Protein AF-A0A7L3B8L8-F1 (afdb_monomer)

Foldseek 3Di:
DLVVVLLVV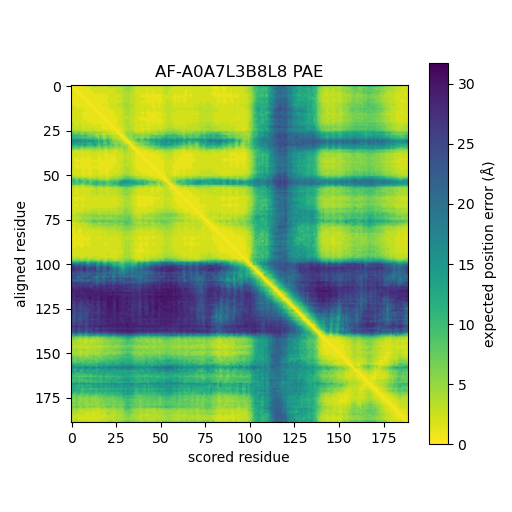QLVVVVNLVCLQVVVLVVLADPDPQDDQQLSVLSSVQSCQVPPPPNPDDDDSPSNLVVLCVLPVVSPDDDDDHSVVSNLSSVLSNCVNSVNPPPPDPRPSVVVPDDDDDDDPDDPDPDPDDPPPPPCPPVDDDDVVNVVCVLQDKDKQDDPRFDQDPPPRDRDIDIDGDDDPDDDPDDDD

pLDDT: mean 81.36, std 20.61, range [32.44, 98.12]

Nearest PDB structures (foldseek):
  5xve-assembly1_A  TM=7.328E-01  e=1.531E-08  Homo sapiens
  6dgf-assembly1_A  TM=7.464E-01  e=2.624E-08  Homo sapiens
  5xu8-assembly1_A  TM=7.333E-01  e=8.586E-08  Homo sapiens
  2ibi-assembly1_A  TM=7.333E-01  e=9.061E-08  Homo sapiens
  3v6e-assembly1_A  TM=7.128E-01  e=1.639E-07  Homo sapiens

Sequence (189 aa):
CFMNAVLQCLSSTKPLRDYCLRRDFQHEQPPGPRAPQELTEAFADVIAALWHPDSSEAVNPGRFKAIFQKYVPSFTGYSQQDAQEFLKFFMDRLHVEINRKGRRTPSILADTRRTPAPEDPETLSPLPDPLPLQKSFAGGKVSLHDCFSLFTKEEELDSENAPVCDKCRQRTRSTKKLTIQRFPRILVL

Organism: NCBI:txid302527

Structure (mmCIF, N/CA/C/O backbone):
data_AF-A0A7L3B8L8-F1
#
_entry.id   AF-A0A7L3B8L8-F1
#
loop_
_atom_site.group_PDB
_atom_site.id
_atom_site.type_symbol
_atom_site.label_atom_id
_atom_site.label_alt_id
_atom_site.label_comp_id
_atom_site.label_asym_id
_atom_site.label_entity_id
_atom_site.label_seq_id
_atom_site.pdbx_PDB_ins_code
_atom_site.Cartn_x
_atom_site.Cartn_y
_atom_site.Cartn_z
_atom_site.occupancy
_atom_site.B_iso_or_equiv
_atom_site.auth_seq_id
_atom_site.auth_comp_id
_atom_site.auth_asym_id
_atom_site.auth_atom_id
_atom_site.pdbx_PDB_model_num
ATOM 1 N N . CYS A 1 1 ? 14.694 -5.853 4.780 1.00 93.44 1 CYS A N 1
ATOM 2 C CA . CYS A 1 1 ? 13.839 -7.044 4.562 1.00 93.44 1 CYS A CA 1
ATOM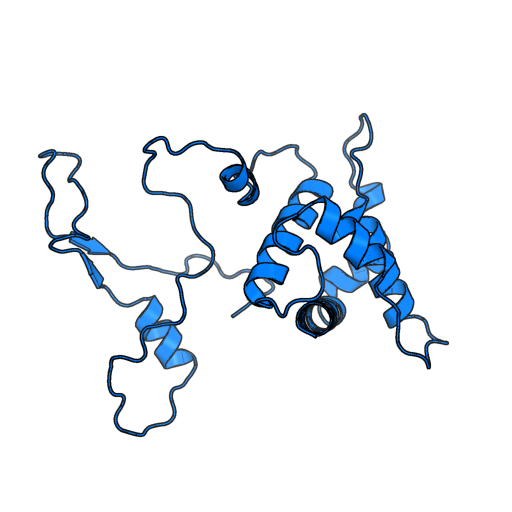 3 C C . CYS A 1 1 ? 12.350 -6.694 4.569 1.00 93.44 1 CYS A C 1
ATOM 5 O O . CYS A 1 1 ? 11.687 -7.106 3.629 1.00 93.44 1 CYS A O 1
ATOM 7 N N . PHE A 1 2 ? 11.848 -5.922 5.546 1.00 95.75 2 PHE A N 1
ATOM 8 C CA . PHE A 1 2 ? 10.432 -5.517 5.655 1.00 95.75 2 PHE A CA 1
ATOM 9 C C . PHE A 1 2 ? 9.811 -5.066 4.316 1.00 95.75 2 PHE A C 1
ATOM 11 O O . PHE A 1 2 ? 8.787 -5.599 3.901 1.00 95.75 2 PHE A O 1
ATOM 18 N N . MET A 1 3 ? 10.496 -4.176 3.584 1.00 96.56 3 MET A N 1
ATOM 19 C CA . MET A 1 3 ? 10.047 -3.666 2.284 1.00 96.56 3 MET A CA 1
ATOM 20 C C . MET A 1 3 ? 9.899 -4.788 1.254 1.00 96.56 3 MET A C 1
ATOM 22 O O . MET A 1 3 ? 8.870 -4.893 0.600 1.00 96.56 3 MET A O 1
ATOM 26 N N . ASN A 1 4 ? 10.902 -5.661 1.141 1.00 96.88 4 ASN A N 1
ATOM 27 C CA . ASN A 1 4 ? 10.883 -6.761 0.178 1.00 96.88 4 ASN A CA 1
ATOM 28 C C . ASN A 1 4 ? 9.745 -7.741 0.484 1.00 96.88 4 ASN A C 1
ATOM 30 O O . ASN A 1 4 ? 9.067 -8.172 -0.440 1.00 96.88 4 ASN A O 1
ATOM 34 N N . ALA A 1 5 ? 9.508 -8.060 1.761 1.00 97.75 5 ALA A N 1
ATOM 35 C CA . ALA A 1 5 ? 8.418 -8.949 2.159 1.00 97.75 5 ALA A CA 1
ATOM 36 C C . ALA A 1 5 ? 7.056 -8.386 1.725 1.00 97.75 5 ALA A C 1
ATOM 38 O O . ALA A 1 5 ? 6.282 -9.078 1.068 1.00 97.75 5 ALA A O 1
ATOM 39 N N . VAL A 1 6 ? 6.802 -7.103 1.997 1.00 97.69 6 VAL A N 1
ATOM 40 C CA . VAL A 1 6 ? 5.554 -6.443 1.590 1.00 97.69 6 VAL A CA 1
ATOM 41 C C . VAL A 1 6 ? 5.430 -6.357 0.069 1.00 97.69 6 VAL A C 1
ATOM 43 O O . VAL A 1 6 ? 4.375 -6.685 -0.470 1.00 97.69 6 VAL A O 1
ATOM 46 N N . LEU A 1 7 ? 6.498 -5.984 -0.644 1.00 97.75 7 LEU A N 1
ATOM 47 C CA . LEU A 1 7 ? 6.493 -5.930 -2.109 1.00 97.75 7 LEU A CA 1
ATOM 48 C C . LEU A 1 7 ? 6.162 -7.293 -2.734 1.00 97.75 7 LEU A C 1
ATOM 50 O O . LEU A 1 7 ? 5.411 -7.339 -3.704 1.00 97.75 7 LEU A O 1
ATOM 54 N N . GLN A 1 8 ? 6.657 -8.397 -2.166 1.00 97.69 8 GLN A N 1
ATOM 55 C CA . GLN A 1 8 ? 6.340 -9.751 -2.637 1.00 97.69 8 GLN A CA 1
ATOM 56 C C . GLN A 1 8 ? 4.890 -10.166 -2.336 1.00 97.69 8 GLN A C 1
ATOM 58 O O . GLN A 1 8 ? 4.223 -10.769 -3.179 1.00 97.69 8 GLN A O 1
ATOM 63 N N . CYS A 1 9 ? 4.350 -9.799 -1.170 1.00 98.06 9 CYS A N 1
ATOM 64 C CA . CYS A 1 9 ? 2.934 -10.025 -0.864 1.00 98.06 9 CYS A CA 1
ATOM 65 C C . CYS A 1 9 ? 2.019 -9.256 -1.834 1.00 98.06 9 CYS A C 1
ATOM 67 O O . CYS A 1 9 ? 1.047 -9.799 -2.368 1.00 98.06 9 CYS A O 1
ATOM 69 N N . LEU A 1 10 ? 2.357 -7.996 -2.120 1.00 97.31 10 LEU A N 1
ATOM 70 C CA . LEU A 1 10 ? 1.608 -7.162 -3.057 1.00 97.31 10 LEU A CA 1
ATOM 71 C C . LEU A 1 10 ? 1.758 -7.642 -4.507 1.00 97.31 10 LEU A C 1
ATOM 73 O O . LEU A 1 10 ? 0.774 -7.641 -5.244 1.00 97.31 10 LEU A O 1
ATOM 77 N N . SER A 1 11 ? 2.939 -8.118 -4.915 1.00 96.88 11 SER A N 1
ATOM 78 C CA . SER A 1 11 ? 3.155 -8.686 -6.254 1.00 96.88 11 SER A CA 1
ATOM 79 C C . SER A 1 11 ? 2.346 -9.967 -6.483 1.00 96.88 11 SER A C 1
ATOM 81 O O . SER A 1 11 ? 1.891 -10.223 -7.599 1.00 96.88 11 SER A O 1
ATOM 83 N N . SER A 1 12 ? 2.102 -10.733 -5.419 1.00 96.81 12 SER A N 1
ATOM 8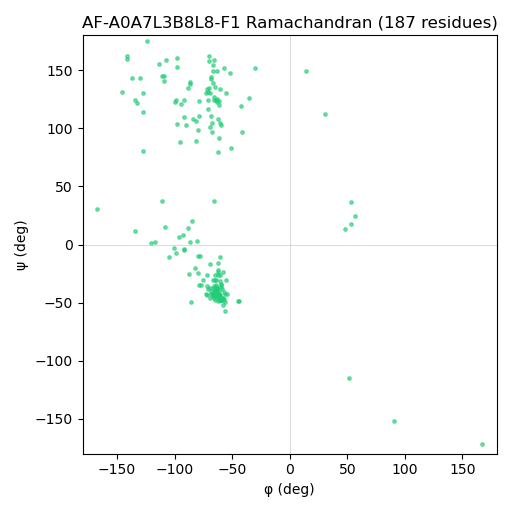4 C CA . SER A 1 12 ? 1.262 -11.937 -5.429 1.00 96.81 12 SER A CA 1
ATOM 85 C C . SER A 1 12 ? -0.240 -11.620 -5.422 1.00 96.81 12 SER A C 1
ATOM 87 O O . SER A 1 12 ? -1.076 -12.494 -5.660 1.00 96.81 12 SER A O 1
ATOM 89 N N . THR A 1 13 ? -0.615 -10.358 -5.210 1.00 96.81 13 THR A N 1
ATOM 90 C CA . THR A 1 13 ? -2.007 -9.905 -5.246 1.00 96.81 13 THR A CA 1
ATOM 91 C C . THR A 1 13 ? -2.448 -9.673 -6.693 1.00 96.81 13 THR A C 1
ATOM 93 O O . THR A 1 13 ? -2.344 -8.566 -7.222 1.00 96.81 13 THR A O 1
ATOM 96 N N . LYS A 1 14 ? -2.970 -10.721 -7.349 1.00 96.25 14 LYS A N 1
ATOM 97 C CA . LYS A 1 14 ? -3.300 -10.733 -8.791 1.00 96.25 14 LYS A CA 1
ATOM 98 C C . LYS A 1 14 ? -4.039 -9.484 -9.312 1.00 96.25 14 LYS A C 1
ATOM 100 O O . LYS A 1 14 ? -3.582 -8.944 -10.315 1.00 96.25 14 LYS A O 1
ATOM 105 N N . PRO A 1 15 ? -5.120 -8.980 -8.679 1.00 95.44 15 PRO A N 1
ATOM 106 C CA . PRO A 1 15 ? -5.801 -7.784 -9.179 1.00 95.44 15 PRO A CA 1
ATOM 107 C C . PRO A 1 15 ? -4.909 -6.536 -9.201 1.00 95.44 15 PRO A C 1
ATOM 109 O O . PRO A 1 15 ? -4.963 -5.772 -10.159 1.00 95.44 15 PRO A O 1
ATOM 112 N N . LEU A 1 16 ? -4.081 -6.346 -8.168 1.00 94.44 16 LEU A N 1
ATOM 113 C CA . LEU A 1 16 ? -3.147 -5.222 -8.080 1.00 94.44 16 LEU A CA 1
ATOM 114 C C . LEU A 1 16 ? -1.987 -5.394 -9.065 1.00 94.44 16 LEU A C 1
ATOM 116 O O . LEU A 1 16 ? -1.636 -4.460 -9.778 1.00 94.44 16 LEU A O 1
ATOM 120 N N . ARG A 1 17 ? -1.431 -6.604 -9.150 1.00 96.69 17 ARG A N 1
ATOM 121 C CA . ARG A 1 17 ? -0.365 -6.940 -10.096 1.00 96.69 17 ARG A CA 1
ATOM 122 C C . ARG A 1 17 ? -0.793 -6.682 -11.538 1.00 96.69 17 ARG A C 1
ATOM 124 O O . ARG A 1 17 ? -0.085 -5.994 -12.263 1.00 96.69 17 ARG A O 1
ATOM 131 N N . ASP A 1 18 ? -1.941 -7.217 -11.949 1.00 95.75 18 ASP A N 1
ATOM 132 C CA . ASP A 1 18 ? -2.429 -7.086 -13.324 1.00 95.75 18 ASP A CA 1
ATOM 133 C C . ASP A 1 18 ? -2.719 -5.603 -13.659 1.00 95.75 18 ASP A C 1
ATOM 135 O O . ASP A 1 18 ? -2.398 -5.148 -14.755 1.00 95.75 18 ASP A O 1
ATOM 139 N N . TYR A 1 19 ? -3.230 -4.828 -12.693 1.00 95.06 19 TYR A N 1
ATOM 140 C CA . TYR A 1 19 ? -3.411 -3.374 -12.804 1.00 95.06 19 TYR A CA 1
ATOM 141 C C . TYR A 1 19 ? -2.083 -2.623 -13.018 1.00 95.06 19 TYR A C 1
ATOM 143 O O . TYR A 1 19 ? -1.993 -1.749 -13.883 1.00 95.06 19 TYR A O 1
ATOM 151 N N . CYS A 1 20 ? -1.032 -2.988 -12.276 1.00 96.25 20 CYS A N 1
ATOM 152 C CA . CYS A 1 20 ? 0.308 -2.424 -12.445 1.00 96.25 20 CYS A CA 1
ATOM 153 C C . CYS A 1 20 ? 0.936 -2.798 -13.795 1.00 96.25 20 CYS A C 1
ATOM 155 O O . CYS A 1 20 ? 1.472 -1.921 -14.470 1.00 96.25 20 CYS A O 1
ATOM 157 N N . LEU A 1 21 ? 0.836 -4.066 -14.212 1.00 96.00 21 LEU A N 1
ATOM 158 C CA . LEU A 1 21 ? 1.405 -4.555 -15.474 1.00 96.00 21 LEU A CA 1
ATOM 159 C C . LEU A 1 21 ? 0.757 -3.898 -16.700 1.00 96.00 21 LEU A C 1
ATOM 161 O O . LEU A 1 21 ? 1.454 -3.580 -17.660 1.00 96.00 21 LEU A O 1
ATOM 165 N N . ARG A 1 22 ? -0.559 -3.655 -16.665 1.00 96.38 22 ARG A N 1
ATOM 166 C CA . ARG A 1 22 ? -1.278 -2.953 -17.744 1.00 96.38 22 ARG A CA 1
ATOM 167 C C . ARG A 1 22 ? -1.139 -1.433 -17.702 1.00 96.38 22 ARG A C 1
ATOM 169 O O . ARG A 1 22 ? -1.548 -0.769 -18.648 1.00 96.38 22 ARG A O 1
ATOM 176 N N . ARG A 1 23 ? -0.577 -0.885 -16.619 1.00 94.81 23 ARG A N 1
ATOM 177 C CA . ARG A 1 23 ? -0.510 0.560 -16.348 1.00 94.81 23 ARG A CA 1
ATOM 178 C C . ARG A 1 23 ? -1.876 1.254 -16.409 1.00 94.81 23 ARG A C 1
ATOM 180 O O . ARG A 1 23 ? -1.974 2.414 -16.801 1.00 94.81 23 ARG A O 1
ATOM 187 N N . ASP A 1 24 ? -2.927 0.570 -15.950 1.00 91.62 24 ASP A N 1
ATOM 188 C CA . ASP A 1 24 ? -4.312 1.071 -15.975 1.00 91.62 24 ASP A CA 1
ATOM 189 C C . ASP A 1 24 ? -4.441 2.442 -15.259 1.00 91.62 24 ASP A C 1
ATOM 191 O O . ASP A 1 24 ? -5.207 3.307 -15.685 1.00 91.62 24 ASP A O 1
ATOM 195 N N . PHE A 1 25 ? -3.608 2.705 -14.240 1.00 89.94 25 PHE A N 1
ATOM 196 C CA . PHE A 1 25 ? -3.537 3.987 -13.518 1.00 89.94 25 PHE A CA 1
ATOM 197 C C . PHE A 1 25 ? -3.219 5.212 -14.392 1.00 89.94 25 PHE A C 1
ATOM 199 O O . PHE A 1 25 ? -3.556 6.331 -13.999 1.00 89.94 25 PHE A O 1
ATOM 206 N N . GLN A 1 26 ? -2.583 5.028 -15.555 1.00 88.62 26 GLN A N 1
ATOM 207 C CA . GLN A 1 26 ? -2.287 6.115 -16.495 1.00 88.62 26 GLN A CA 1
ATOM 208 C C . GLN A 1 26 ? -3.518 6.495 -17.328 1.00 88.62 26 GLN A C 1
ATOM 210 O O . GLN A 1 26 ? -3.717 7.669 -17.637 1.00 88.62 26 GLN A O 1
ATOM 215 N N . HIS A 1 27 ? -4.362 5.518 -17.673 1.00 84.69 27 HIS A N 1
ATOM 216 C CA . HIS A 1 27 ? -5.579 5.728 -18.467 1.00 84.69 27 HIS A CA 1
ATOM 217 C C . HIS A 1 27 ? -6.741 6.269 -17.630 1.00 84.69 27 HIS A C 1
ATOM 219 O O . HIS A 1 27 ? -7.651 6.906 -18.150 1.00 84.69 27 HIS A O 1
ATOM 225 N N . GLU A 1 28 ? -6.712 6.016 -16.325 1.00 83.69 28 GLU A N 1
ATOM 226 C CA . GLU A 1 28 ? -7.774 6.382 -15.390 1.00 83.69 28 GLU A CA 1
ATOM 227 C C . GLU A 1 28 ? -7.654 7.806 -14.831 1.00 83.69 28 GLU A C 1
ATOM 229 O O . GLU A 1 28 ? -8.469 8.207 -13.992 1.00 83.69 28 GLU A O 1
ATOM 234 N N . GLN A 1 29 ? -6.654 8.573 -15.277 1.00 79.00 29 GLN A N 1
ATOM 235 C CA . GLN A 1 29 ? -6.476 9.951 -14.841 1.00 79.00 29 GLN A CA 1
ATOM 236 C C . GLN A 1 29 ? -7.632 10.844 -15.330 1.00 79.00 29 GLN A C 1
ATOM 238 O O . GLN A 1 29 ? -8.069 10.727 -16.478 1.00 79.00 29 GLN A O 1
ATOM 243 N N . PRO A 1 30 ? -8.135 11.761 -14.483 1.00 76.31 30 PRO A N 1
ATOM 244 C CA . PRO A 1 30 ? -9.158 12.711 -14.895 1.00 76.31 30 PRO A CA 1
ATOM 245 C C . PRO A 1 30 ? -8.632 13.642 -16.004 1.00 76.31 30 PRO A C 1
ATOM 247 O O . PRO A 1 30 ? -7.440 13.959 -16.021 1.00 76.31 30 PRO A O 1
ATOM 250 N N . PRO A 1 31 ? -9.502 14.122 -16.913 1.00 68.75 31 PRO A N 1
ATOM 251 C CA . PRO A 1 31 ? -9.115 15.102 -17.922 1.00 68.75 31 PRO A CA 1
ATOM 252 C C . PRO A 1 31 ? -8.677 16.401 -17.227 1.00 68.75 31 PRO A C 1
ATOM 254 O O . PRO A 1 31 ? -9.490 17.111 -16.640 1.00 68.75 31 PRO A O 1
ATOM 257 N N . GLY A 1 32 ? -7.373 16.679 -17.238 1.00 73.81 32 GLY A N 1
ATOM 258 C CA . GLY A 1 32 ? -6.762 17.788 -16.508 1.00 73.81 32 GLY A CA 1
ATOM 259 C C . GLY A 1 32 ? -5.233 17.674 -16.438 1.00 73.81 32 GLY A C 1
ATOM 260 O O . GLY A 1 32 ? -4.648 16.812 -17.101 1.00 73.81 32 GLY A O 1
ATOM 261 N N . PRO A 1 33 ? -4.563 18.542 -15.656 1.00 73.69 33 PRO A N 1
ATOM 262 C CA . PRO A 1 33 ? -3.128 18.429 -15.436 1.00 73.69 33 PRO A CA 1
ATOM 263 C C . PRO A 1 33 ? -2.820 17.097 -14.752 1.00 73.69 33 PRO A C 1
ATOM 265 O O . PRO A 1 33 ? -3.369 16.793 -13.691 1.00 73.69 33 PRO A O 1
ATOM 268 N N . ARG A 1 34 ? -1.948 16.300 -15.379 1.00 73.81 34 ARG A N 1
ATOM 269 C CA . ARG A 1 34 ? -1.557 14.986 -14.862 1.00 73.81 34 ARG A CA 1
ATOM 270 C C . ARG A 1 34 ? -0.890 15.153 -13.504 1.00 73.81 34 ARG A C 1
ATOM 272 O O . ARG A 1 34 ? 0.128 15.837 -13.389 1.00 73.81 34 ARG A O 1
ATOM 279 N N . ALA A 1 35 ? -1.465 14.531 -12.480 1.00 78.12 35 ALA A N 1
ATOM 280 C CA . ALA A 1 35 ? -0.819 14.459 -11.180 1.00 78.12 35 ALA A CA 1
ATOM 281 C C . ALA A 1 35 ? 0.429 13.562 -11.287 1.00 78.12 35 ALA A C 1
ATOM 283 O O . ALA A 1 35 ? 0.389 12.551 -11.993 1.00 78.12 35 ALA A O 1
ATOM 284 N N . PRO A 1 36 ? 1.534 13.899 -10.600 1.00 84.44 36 PRO A N 1
ATOM 285 C CA . PRO A 1 36 ? 2.706 13.039 -10.572 1.00 84.44 36 PRO A CA 1
ATOM 286 C C . PRO A 1 36 ? 2.373 11.726 -9.852 1.00 84.44 36 PRO A C 1
ATOM 288 O O . PRO A 1 36 ? 1.930 11.737 -8.702 1.00 84.44 36 PRO A O 1
ATOM 291 N N . GLN A 1 37 ? 2.611 10.605 -10.534 1.00 91.19 37 GLN A N 1
ATOM 292 C CA . GLN A 1 37 ? 2.409 9.239 -10.037 1.00 91.19 37 GLN A CA 1
ATOM 293 C C . GLN A 1 37 ? 3.760 8.524 -9.831 1.00 91.19 37 GLN A C 1
ATOM 295 O O . GLN A 1 37 ? 3.899 7.343 -10.135 1.00 91.19 37 GLN A O 1
ATOM 300 N N . GLU A 1 38 ? 4.783 9.257 -9.364 1.00 94.44 38 GLU A N 1
ATOM 301 C CA . GLU A 1 38 ? 6.173 8.774 -9.271 1.00 94.44 38 GLU A CA 1
ATOM 302 C C . GLU A 1 38 ? 6.294 7.465 -8.473 1.00 94.44 38 GLU A C 1
ATOM 304 O O . GLU A 1 38 ? 7.033 6.562 -8.877 1.00 94.44 38 GLU A O 1
ATOM 309 N N . LEU A 1 39 ? 5.584 7.346 -7.342 1.00 95.69 39 LEU A N 1
ATOM 310 C CA . LEU A 1 39 ? 5.651 6.147 -6.507 1.00 95.69 39 LEU A CA 1
ATOM 311 C C . LEU A 1 39 ? 4.930 4.974 -7.172 1.00 95.69 39 LEU A C 1
ATOM 313 O O . LEU A 1 39 ? 5.448 3.857 -7.176 1.00 95.69 39 LEU A O 1
ATOM 317 N N . THR A 1 40 ? 3.756 5.231 -7.749 1.00 95.75 40 THR A N 1
ATOM 318 C CA . THR A 1 40 ? 2.953 4.237 -8.471 1.00 95.75 40 THR A CA 1
ATOM 319 C C . THR A 1 40 ? 3.720 3.677 -9.666 1.00 95.75 40 THR A C 1
ATOM 321 O O . THR A 1 40 ? 3.748 2.464 -9.868 1.00 95.75 40 THR A O 1
ATOM 324 N N . GLU A 1 41 ? 4.394 4.540 -10.429 1.00 96.19 41 GLU A N 1
ATOM 325 C CA . GLU A 1 41 ? 5.230 4.139 -11.560 1.00 96.19 41 GLU A CA 1
ATOM 326 C C . GLU A 1 41 ? 6.427 3.305 -11.112 1.00 96.19 41 GLU A C 1
ATOM 328 O O . GLU A 1 41 ? 6.658 2.230 -11.660 1.00 96.19 41 GLU A O 1
ATOM 333 N N . ALA A 1 42 ? 7.150 3.745 -10.079 1.00 97.69 42 ALA A N 1
ATOM 334 C CA . ALA A 1 42 ? 8.293 2.997 -9.568 1.00 97.69 42 ALA A CA 1
ATOM 335 C C . ALA A 1 42 ? 7.890 1.636 -8.984 1.00 97.69 42 ALA A C 1
ATOM 337 O O . ALA A 1 42 ? 8.627 0.662 -9.124 1.00 97.69 42 ALA A O 1
ATOM 338 N N . PHE A 1 43 ? 6.718 1.548 -8.352 1.00 98.12 43 PHE A N 1
ATOM 339 C CA . PHE A 1 43 ? 6.157 0.278 -7.905 1.00 98.12 43 PHE A CA 1
ATOM 340 C C . PHE A 1 43 ? 5.795 -0.621 -9.093 1.00 98.12 43 PHE A C 1
ATOM 342 O O . PHE A 1 43 ? 6.178 -1.789 -9.105 1.00 98.12 43 PHE A O 1
ATOM 349 N N . ALA A 1 44 ? 5.124 -0.086 -10.117 1.00 97.62 44 ALA A N 1
ATOM 350 C CA . ALA A 1 44 ? 4.782 -0.843 -11.319 1.00 97.62 44 ALA A CA 1
ATOM 351 C C . ALA A 1 44 ? 6.027 -1.379 -12.046 1.00 97.62 44 ALA A C 1
ATOM 353 O O . ALA A 1 44 ? 6.002 -2.512 -12.520 1.00 97.62 44 ALA A O 1
ATOM 354 N N . ASP A 1 45 ? 7.126 -0.620 -12.068 1.00 97.44 45 ASP A N 1
ATOM 355 C CA . ASP A 1 45 ? 8.407 -1.060 -12.633 1.00 97.44 45 ASP A CA 1
ATOM 356 C C . ASP A 1 45 ? 8.994 -2.254 -11.857 1.00 97.44 45 ASP A C 1
ATOM 358 O O . ASP A 1 45 ? 9.466 -3.215 -12.465 1.00 97.44 45 ASP A O 1
ATOM 362 N N . VAL A 1 46 ? 8.908 -2.247 -10.519 1.00 97.75 46 VAL A N 1
ATOM 363 C CA . VAL A 1 46 ? 9.313 -3.398 -9.687 1.00 97.75 46 VAL A CA 1
ATOM 364 C C . VAL A 1 46 ? 8.442 -4.619 -9.985 1.00 97.75 46 VAL A C 1
ATOM 366 O O . VAL A 1 46 ? 8.967 -5.720 -10.140 1.00 97.75 46 VAL A O 1
ATOM 369 N N . ILE A 1 47 ? 7.121 -4.443 -10.101 1.00 97.56 47 ILE A N 1
ATOM 370 C CA . ILE A 1 47 ? 6.201 -5.535 -10.446 1.00 97.56 47 ILE A CA 1
ATOM 371 C C . ILE A 1 47 ? 6.509 -6.096 -11.839 1.00 97.56 47 ILE A C 1
ATOM 373 O O . ILE A 1 47 ? 6.560 -7.312 -12.001 1.00 97.56 47 ILE A O 1
ATOM 377 N N . ALA A 1 48 ? 6.757 -5.240 -12.830 1.00 96.81 48 ALA A N 1
ATOM 378 C CA . ALA A 1 48 ? 7.111 -5.669 -14.179 1.00 96.81 48 ALA A CA 1
ATOM 379 C C . ALA A 1 48 ? 8.416 -6.477 -14.199 1.00 96.81 48 ALA A C 1
ATOM 381 O O . ALA A 1 48 ? 8.467 -7.527 -14.832 1.00 96.81 48 ALA A O 1
ATOM 382 N N . ALA A 1 49 ? 9.438 -6.041 -13.457 1.00 96.00 49 ALA A N 1
ATOM 383 C CA . ALA A 1 49 ? 10.705 -6.760 -13.352 1.00 96.00 49 ALA A CA 1
ATOM 384 C C . ALA A 1 49 ? 10.567 -8.118 -12.637 1.00 96.00 49 ALA A C 1
ATOM 386 O O . ALA A 1 49 ? 11.193 -9.097 -13.042 1.00 96.00 49 ALA A O 1
ATOM 387 N N . LEU A 1 50 ? 9.726 -8.205 -11.597 1.00 96.12 50 LEU A N 1
ATOM 388 C CA . LEU A 1 50 ? 9.472 -9.459 -10.870 1.00 96.12 50 LEU A CA 1
ATOM 389 C C . LEU A 1 50 ? 8.746 -10.508 -11.722 1.00 96.12 50 LEU A C 1
ATOM 391 O O . LEU A 1 50 ? 8.931 -11.699 -11.501 1.00 96.12 50 LEU A O 1
ATOM 395 N N . TRP A 1 51 ? 7.916 -10.069 -12.669 1.00 95.56 51 TRP A N 1
ATOM 396 C CA . TRP A 1 51 ? 7.093 -10.940 -13.515 1.00 95.56 51 TRP A CA 1
ATOM 397 C C . TRP A 1 51 ? 7.577 -10.998 -14.973 1.00 95.56 51 TRP A C 1
ATOM 399 O O . TRP A 1 51 ? 6.839 -11.461 -15.844 1.00 95.56 51 TRP A O 1
ATOM 409 N N . HIS A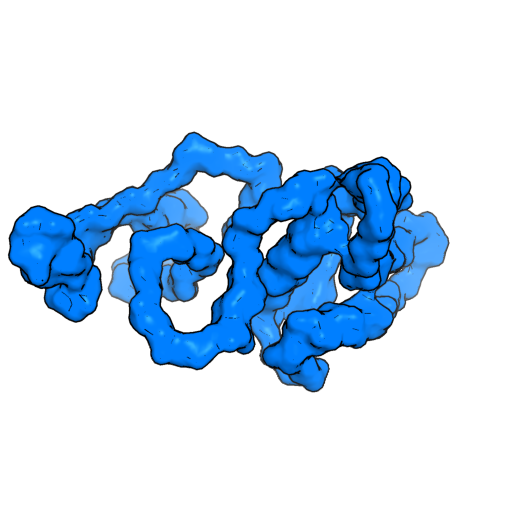 1 52 ? 8.800 -10.537 -15.253 1.00 92.88 52 HIS A N 1
ATOM 410 C CA . HIS A 1 52 ? 9.398 -10.641 -16.581 1.00 92.88 52 HIS A CA 1
ATOM 411 C C . HIS A 1 52 ? 9.772 -12.108 -16.877 1.00 92.88 52 HIS A C 1
ATOM 413 O O . HIS A 1 52 ? 10.364 -12.755 -16.012 1.00 92.88 52 HIS A O 1
ATOM 419 N N . PRO A 1 53 ? 9.458 -12.655 -18.067 1.00 88.19 53 PRO A N 1
ATOM 420 C CA . PRO A 1 53 ? 9.689 -14.070 -18.382 1.00 88.19 53 PRO A CA 1
ATOM 421 C C . PRO A 1 53 ? 11.164 -14.483 -18.290 1.00 88.19 53 PRO A C 1
ATOM 423 O O . PRO A 1 53 ? 11.458 -15.587 -17.846 1.00 88.19 53 PRO A O 1
ATOM 426 N N . ASP A 1 54 ? 12.081 -13.575 -18.628 1.00 88.06 54 ASP A N 1
ATOM 427 C CA . ASP A 1 54 ? 13.532 -13.814 -18.568 1.00 88.06 54 ASP A CA 1
ATOM 428 C C . ASP A 1 54 ? 14.159 -13.470 -17.200 1.00 88.06 54 ASP A C 1
ATOM 430 O O . ASP A 1 54 ? 15.373 -13.313 -17.080 1.00 88.06 54 ASP A O 1
ATOM 434 N N . SER A 1 55 ? 13.343 -13.291 -16.156 1.00 85.56 55 SER A N 1
ATOM 435 C CA . SER A 1 55 ? 13.821 -12.911 -14.825 1.00 85.56 55 SER A CA 1
ATOM 436 C C . SER A 1 55 ? 14.366 -14.127 -14.072 1.00 85.56 55 SER A C 1
ATOM 438 O O . SER A 1 55 ? 13.613 -14.907 -13.490 1.00 85.56 55 SER A O 1
ATOM 440 N N . SER A 1 56 ? 15.688 -14.303 -14.084 1.00 82.12 56 SER A N 1
ATOM 441 C CA . SER A 1 56 ? 16.393 -15.294 -13.253 1.00 82.12 56 SER A CA 1
ATOM 442 C C . SER A 1 56 ? 17.138 -14.672 -12.070 1.00 82.12 56 SER A C 1
ATOM 444 O O . SER A 1 56 ? 17.615 -15.392 -11.194 1.00 82.12 56 SER A O 1
ATOM 446 N N . GLU A 1 57 ? 17.260 -13.344 -12.041 1.00 91.12 57 GLU A N 1
ATOM 447 C CA . GLU A 1 57 ? 18.010 -12.609 -11.024 1.00 91.12 57 GLU A CA 1
ATOM 448 C C . GLU A 1 57 ? 17.100 -11.853 -10.052 1.00 91.12 57 GLU A C 1
ATOM 450 O O . GLU A 1 57 ? 15.942 -11.539 -10.330 1.00 91.12 57 GLU A O 1
ATOM 455 N N . ALA A 1 58 ? 17.645 -11.534 -8.878 1.00 94.56 58 ALA A N 1
ATOM 456 C CA . ALA A 1 58 ? 16.941 -10.728 -7.895 1.00 94.56 58 ALA A CA 1
ATOM 457 C C . ALA A 1 58 ? 16.718 -9.297 -8.415 1.00 94.56 58 ALA A C 1
ATOM 459 O O . ALA A 1 58 ? 17.656 -8.587 -8.777 1.00 94.56 58 ALA A O 1
ATOM 460 N N . VAL A 1 59 ? 15.467 -8.839 -8.378 1.00 96.44 59 VAL A N 1
ATOM 461 C CA . VAL A 1 59 ? 15.100 -7.469 -8.757 1.00 96.44 59 VAL A CA 1
ATOM 462 C C . VAL A 1 59 ? 15.615 -6.466 -7.723 1.00 96.44 59 VAL A C 1
ATOM 464 O O . VAL A 1 59 ? 15.417 -6.646 -6.521 1.00 96.44 59 VAL A O 1
ATOM 467 N N . ASN A 1 60 ? 16.219 -5.368 -8.188 1.00 95.69 60 ASN A N 1
ATOM 468 C CA . ASN A 1 60 ? 16.681 -4.268 -7.340 1.00 95.69 60 ASN A CA 1
ATOM 469 C C . ASN A 1 60 ? 15.598 -3.171 -7.195 1.00 95.69 60 ASN A C 1
ATOM 471 O O . ASN A 1 60 ? 15.365 -2.417 -8.143 1.00 95.69 60 ASN A O 1
ATOM 475 N N . PRO A 1 61 ? 14.973 -2.996 -6.011 1.00 96.62 61 PRO A N 1
ATOM 476 C CA . PRO A 1 61 ? 13.951 -1.973 -5.784 1.00 96.62 61 PRO A CA 1
ATOM 477 C C . PRO A 1 61 ? 14.533 -0.590 -5.421 1.00 96.62 61 PRO A C 1
ATOM 479 O O . PRO A 1 61 ? 13.836 0.235 -4.833 1.00 96.62 61 PRO A O 1
ATOM 482 N N . GLY A 1 62 ? 15.804 -0.302 -5.726 1.00 96.69 62 GLY A N 1
ATOM 483 C CA . GLY A 1 62 ? 16.504 0.914 -5.292 1.00 96.69 62 GLY A CA 1
ATOM 484 C C . GLY A 1 62 ? 15.808 2.219 -5.695 1.00 96.69 62 GLY A C 1
ATOM 485 O O . GLY A 1 62 ? 15.654 3.113 -4.861 1.00 96.69 62 GLY A O 1
ATOM 486 N N . ARG A 1 63 ? 15.304 2.303 -6.936 1.00 97.06 63 ARG A N 1
ATOM 487 C CA . ARG A 1 63 ? 14.519 3.459 -7.411 1.00 97.06 63 ARG A CA 1
ATOM 488 C C . ARG A 1 63 ? 13.228 3.630 -6.609 1.00 97.06 63 ARG A C 1
ATOM 490 O O . ARG A 1 63 ? 12.927 4.737 -6.172 1.00 97.06 63 ARG A O 1
ATOM 497 N N . PHE A 1 64 ? 12.500 2.538 -6.378 1.00 97.62 64 PHE A N 1
ATOM 498 C CA . PHE A 1 64 ? 11.289 2.546 -5.559 1.00 97.62 64 PHE A CA 1
ATOM 499 C C . PHE A 1 64 ? 11.586 3.009 -4.126 1.00 97.62 64 PHE A C 1
ATOM 501 O O . PHE A 1 64 ? 10.918 3.914 -3.629 1.00 97.62 64 PHE A O 1
ATOM 508 N N . LYS A 1 65 ? 12.631 2.465 -3.487 1.00 96.44 65 LYS A N 1
ATOM 509 C CA . LYS A 1 65 ? 13.053 2.857 -2.133 1.00 96.44 65 LYS A CA 1
ATOM 510 C C . LYS A 1 65 ? 13.349 4.353 -2.045 1.00 96.44 65 LYS A C 1
ATOM 512 O O . LYS A 1 65 ? 12.879 4.997 -1.112 1.00 96.44 65 LYS A O 1
ATOM 517 N N . ALA A 1 66 ? 14.100 4.905 -2.998 1.00 96.12 66 ALA A N 1
ATOM 518 C CA . ALA A 1 66 ? 14.447 6.325 -3.005 1.00 96.12 66 ALA A CA 1
ATOM 519 C C . ALA A 1 66 ? 13.202 7.225 -3.103 1.00 96.12 66 ALA A C 1
ATOM 521 O O . ALA A 1 66 ? 13.074 8.192 -2.353 1.00 96.12 66 ALA A O 1
ATOM 522 N N . ILE A 1 67 ? 12.257 6.874 -3.981 1.00 96.06 67 ILE A N 1
ATOM 523 C CA . ILE A 1 67 ? 11.003 7.621 -4.151 1.00 96.06 67 ILE A CA 1
ATOM 524 C C . ILE A 1 67 ? 10.112 7.480 -2.912 1.00 96.06 67 ILE A C 1
ATOM 526 O O . ILE A 1 67 ? 9.573 8.470 -2.428 1.00 96.06 67 ILE A O 1
ATOM 530 N N . PHE A 1 68 ? 9.998 6.282 -2.339 1.00 95.56 68 PHE A N 1
ATOM 531 C CA . PHE A 1 68 ? 9.247 6.074 -1.102 1.00 95.56 68 PHE A CA 1
ATOM 532 C C . PHE A 1 68 ? 9.811 6.915 0.054 1.00 95.56 68 PHE A C 1
ATOM 534 O O . PHE A 1 68 ? 9.067 7.636 0.716 1.00 95.56 68 PHE A O 1
ATOM 541 N N . GLN A 1 69 ? 11.133 6.897 0.251 1.00 94.00 69 GLN A N 1
ATOM 542 C CA . GLN A 1 69 ? 11.808 7.658 1.310 1.00 94.00 69 GLN A CA 1
ATOM 543 C C . GLN A 1 69 ? 11.686 9.182 1.128 1.00 94.00 69 GLN A C 1
ATOM 545 O O . GLN A 1 69 ? 11.692 9.911 2.117 1.00 94.00 69 GLN A O 1
ATOM 550 N N . LYS A 1 70 ? 11.507 9.672 -0.108 1.00 93.25 70 LYS A N 1
ATOM 551 C CA . LYS A 1 70 ? 11.179 11.081 -0.394 1.00 93.25 70 LYS A CA 1
ATOM 552 C C . LYS A 1 70 ? 9.794 11.472 0.140 1.00 93.25 70 LYS A C 1
ATOM 554 O O . LYS A 1 70 ? 9.623 12.602 0.590 1.00 93.25 70 LYS A O 1
ATOM 559 N N . TYR A 1 71 ? 8.813 10.566 0.098 1.00 90.19 71 TYR A N 1
ATOM 560 C CA . TYR A 1 71 ? 7.452 10.825 0.591 1.00 90.19 71 TYR A CA 1
ATOM 561 C C . TYR A 1 71 ? 7.265 10.531 2.079 1.00 90.19 71 TYR A C 1
ATOM 563 O O . TYR A 1 71 ? 6.389 11.129 2.702 1.00 90.19 71 TYR A O 1
ATOM 571 N N . VAL A 1 72 ? 8.077 9.637 2.646 1.00 90.88 72 VAL A N 1
ATOM 572 C CA . VAL A 1 72 ? 7.977 9.207 4.046 1.00 90.88 72 VAL A CA 1
ATOM 573 C C . VAL A 1 72 ? 9.348 9.355 4.724 1.00 90.88 72 VAL A C 1
ATOM 575 O O . VAL A 1 72 ? 10.089 8.376 4.850 1.00 90.88 72 VAL A O 1
ATOM 578 N N . PRO A 1 73 ? 9.723 10.576 5.160 1.00 87.75 73 PRO A N 1
ATOM 579 C CA . PRO A 1 73 ? 11.060 10.847 5.691 1.00 87.75 73 PRO A CA 1
ATOM 580 C C . PRO A 1 73 ? 11.428 10.033 6.940 1.00 87.75 73 PRO A C 1
ATOM 582 O O . PRO A 1 73 ? 12.606 9.756 7.153 1.00 87.75 73 PRO A O 1
ATOM 585 N N . SER A 1 74 ? 10.445 9.597 7.737 1.00 88.12 74 SER A N 1
ATOM 586 C CA . SER A 1 74 ? 10.664 8.718 8.900 1.00 88.12 74 SER A CA 1
ATOM 587 C C . SER A 1 74 ? 11.258 7.354 8.527 1.00 88.12 74 SER A C 1
ATOM 589 O O . SER A 1 74 ? 11.919 6.728 9.348 1.00 88.12 74 SER A O 1
ATOM 591 N N . PHE A 1 75 ? 11.100 6.920 7.273 1.00 89.06 75 PHE A N 1
ATOM 592 C CA . PHE A 1 75 ? 11.654 5.669 6.752 1.00 89.06 75 PHE A CA 1
ATOM 593 C C . PHE A 1 75 ? 13.030 5.847 6.093 1.00 89.06 75 PHE A C 1
ATOM 595 O O . PHE A 1 75 ? 13.522 4.919 5.443 1.00 89.06 75 PHE A O 1
ATOM 602 N N . THR A 1 76 ? 13.657 7.024 6.196 1.00 89.12 76 THR A N 1
ATOM 603 C CA . THR A 1 76 ? 14.999 7.272 5.643 1.00 89.12 76 THR A CA 1
ATOM 604 C C . THR A 1 76 ? 16.080 6.465 6.369 1.00 89.12 76 THR A C 1
ATOM 606 O O . THR A 1 76 ? 15.931 6.049 7.514 1.00 89.12 76 THR A O 1
ATOM 609 N N . GLY A 1 77 ? 17.185 6.195 5.669 1.00 89.94 77 GLY A N 1
ATOM 610 C CA . GLY A 1 77 ? 18.285 5.384 6.193 1.00 89.94 77 GLY A CA 1
ATOM 611 C C . GLY A 1 77 ? 18.154 3.886 5.900 1.00 89.94 77 GLY A C 1
ATOM 612 O O . GLY A 1 77 ? 17.605 3.482 4.863 1.00 89.94 77 GLY A O 1
ATOM 613 N N . TYR A 1 78 ? 18.751 3.091 6.793 1.00 91.88 78 TYR A N 1
ATOM 614 C CA . TYR A 1 78 ? 18.968 1.642 6.657 1.00 91.88 78 TYR A CA 1
ATOM 615 C C . TYR A 1 78 ? 18.611 0.851 7.929 1.00 91.88 78 TYR A C 1
ATOM 617 O O . TYR A 1 78 ? 18.955 -0.325 8.035 1.00 91.88 78 TYR A O 1
ATOM 625 N N . SER A 1 79 ? 17.937 1.479 8.897 1.00 93.12 79 SER A N 1
ATOM 626 C CA . SER A 1 79 ? 17.432 0.789 10.085 1.00 93.12 79 SER A CA 1
ATOM 627 C C . SER A 1 79 ? 16.346 -0.227 9.722 1.00 93.12 79 SER A C 1
ATOM 629 O O . SER A 1 79 ? 15.714 -0.158 8.662 1.00 93.12 79 SER A O 1
ATOM 631 N N . GLN A 1 80 ? 16.128 -1.194 10.614 1.00 94.31 80 GLN A N 1
ATOM 632 C CA . GLN A 1 80 ? 14.938 -2.036 10.539 1.00 94.31 80 GLN A CA 1
ATOM 633 C C . GLN A 1 80 ? 13.689 -1.193 10.820 1.00 94.31 80 GLN A C 1
ATOM 635 O O . GLN A 1 80 ? 13.765 -0.203 11.544 1.00 94.31 80 GLN A O 1
ATOM 640 N N . GLN A 1 81 ? 12.573 -1.574 10.202 1.00 94.31 81 GLN A N 1
ATOM 641 C CA . GLN A 1 81 ? 11.291 -0.876 10.281 1.00 94.31 81 GLN A CA 1
ATOM 642 C C . GLN A 1 81 ? 10.160 -1.900 10.344 1.00 94.31 81 GLN A C 1
ATOM 644 O O . GLN A 1 81 ? 10.342 -3.049 9.917 1.00 94.31 81 GLN A O 1
ATOM 649 N N . ASP A 1 82 ? 8.998 -1.470 10.825 1.00 94.62 82 ASP A N 1
ATOM 650 C CA . ASP A 1 82 ? 7.787 -2.282 10.830 1.00 94.62 82 ASP A CA 1
ATOM 651 C C . ASP A 1 82 ? 7.232 -2.448 9.398 1.00 94.62 82 ASP A C 1
ATOM 653 O O . ASP A 1 82 ? 7.119 -1.497 8.616 1.00 94.62 82 ASP A O 1
ATOM 657 N N . ALA A 1 83 ? 6.915 -3.690 9.021 1.00 95.44 83 ALA A N 1
ATOM 658 C CA . ALA A 1 83 ? 6.362 -4.021 7.711 1.00 95.44 83 ALA A CA 1
ATOM 659 C C . ALA A 1 83 ? 4.907 -3.549 7.549 1.00 95.44 83 ALA A C 1
ATOM 661 O O . ALA A 1 83 ? 4.524 -3.134 6.453 1.00 95.44 83 ALA A O 1
ATOM 662 N N . GLN A 1 84 ? 4.111 -3.597 8.618 1.00 93.00 84 GLN A N 1
ATOM 663 C CA . GLN A 1 84 ? 2.735 -3.108 8.631 1.00 93.00 84 GLN A CA 1
ATOM 664 C C . GLN A 1 84 ? 2.715 -1.591 8.457 1.00 93.00 84 GLN A C 1
ATOM 666 O O . GLN A 1 84 ? 1.944 -1.081 7.642 1.00 93.00 84 GLN A O 1
ATOM 671 N N . GLU A 1 85 ? 3.618 -0.883 9.136 1.00 93.44 85 GLU A N 1
ATOM 672 C CA . GLU A 1 85 ? 3.719 0.569 9.022 1.00 93.44 85 GLU A CA 1
ATOM 673 C C . GLU A 1 85 ? 4.172 0.977 7.611 1.00 93.44 85 GLU A C 1
ATOM 675 O O . GLU A 1 85 ? 3.571 1.857 6.986 1.00 93.44 85 GLU A O 1
ATOM 680 N N . PHE A 1 86 ? 5.166 0.275 7.051 1.00 96.00 86 PHE A N 1
ATOM 681 C CA . PHE A 1 86 ? 5.563 0.453 5.654 1.00 96.00 86 PHE A CA 1
ATOM 682 C C . PHE A 1 86 ? 4.382 0.248 4.693 1.00 96.00 86 PHE A C 1
ATOM 684 O O . PHE A 1 86 ? 4.143 1.092 3.826 1.00 96.00 86 PHE A O 1
ATOM 691 N N . LEU A 1 87 ? 3.634 -0.854 4.845 1.00 96.31 87 LEU A N 1
ATOM 692 C CA . LEU A 1 87 ? 2.474 -1.160 4.007 1.00 96.31 87 LEU A CA 1
ATOM 693 C C . LEU A 1 87 ? 1.415 -0.058 4.104 1.00 96.31 87 LEU A C 1
ATOM 695 O O . LEU A 1 87 ? 0.911 0.384 3.074 1.00 96.31 87 LEU A O 1
ATOM 699 N N . LYS A 1 88 ? 1.106 0.409 5.316 1.00 93.00 88 LYS A N 1
ATOM 700 C CA . LYS A 1 88 ? 0.144 1.487 5.572 1.00 93.00 88 LYS A CA 1
ATOM 701 C C . LYS A 1 88 ? 0.513 2.757 4.804 1.00 93.00 88 LYS A C 1
ATOM 703 O O . LYS A 1 88 ? -0.269 3.208 3.969 1.00 93.00 88 LYS A O 1
ATOM 708 N N . PHE A 1 89 ? 1.723 3.285 5.005 1.00 94.69 89 PHE A N 1
ATOM 709 C CA . PHE A 1 89 ? 2.160 4.503 4.316 1.00 94.69 89 PHE A CA 1
ATOM 710 C C . PHE A 1 89 ? 2.241 4.331 2.798 1.00 94.69 89 PHE A C 1
ATOM 712 O O . PHE A 1 89 ? 1.900 5.248 2.047 1.00 94.69 89 PHE A O 1
ATOM 719 N N . PHE A 1 90 ? 2.678 3.158 2.336 1.00 95.62 90 PHE A N 1
ATOM 720 C CA . PHE A 1 90 ? 2.711 2.849 0.913 1.00 95.62 90 PHE A CA 1
ATOM 721 C C . PHE A 1 90 ? 1.303 2.870 0.302 1.00 95.62 90 PHE A C 1
ATOM 723 O O . PHE A 1 90 ? 1.097 3.531 -0.715 1.00 95.62 90 PHE A O 1
ATOM 730 N N . MET A 1 91 ? 0.329 2.208 0.931 1.00 94.19 91 MET A N 1
ATOM 731 C CA . MET A 1 91 ? -1.055 2.146 0.449 1.00 94.19 91 MET A CA 1
ATOM 732 C C . MET A 1 91 ? -1.738 3.514 0.464 1.00 94.19 91 MET A C 1
ATOM 734 O O . MET A 1 91 ? -2.437 3.844 -0.495 1.00 94.19 91 MET A O 1
ATOM 738 N N . ASP A 1 92 ? -1.499 4.331 1.491 1.00 90.75 92 ASP A N 1
ATOM 739 C CA . ASP A 1 92 ? -2.012 5.703 1.550 1.00 90.75 92 ASP A CA 1
ATOM 740 C C . ASP A 1 92 ? -1.479 6.542 0.391 1.00 90.75 92 ASP A C 1
ATOM 742 O O . ASP A 1 92 ? -2.237 7.219 -0.312 1.00 90.75 92 ASP A O 1
ATOM 746 N N . ARG A 1 93 ? -0.166 6.479 0.144 1.00 91.81 93 ARG A N 1
ATOM 747 C CA . ARG A 1 93 ? 0.449 7.254 -0.931 1.00 91.81 93 ARG A CA 1
ATOM 748 C C . ARG A 1 93 ? 0.022 6.753 -2.310 1.00 91.81 93 ARG A C 1
ATOM 750 O O . ARG A 1 93 ? -0.289 7.576 -3.170 1.00 91.81 93 ARG A O 1
ATOM 757 N N . LEU A 1 94 ? -0.050 5.436 -2.499 1.00 92.56 94 LEU A N 1
ATOM 758 C CA . LEU A 1 94 ? -0.566 4.815 -3.717 1.00 92.56 94 LEU A CA 1
ATOM 759 C C . LEU A 1 94 ? -2.007 5.268 -3.980 1.00 92.56 94 LEU A C 1
ATOM 761 O O . LEU A 1 94 ? -2.321 5.686 -5.090 1.00 92.56 94 LEU A O 1
ATOM 765 N N . HIS A 1 95 ? -2.862 5.259 -2.951 1.00 90.25 95 HIS A N 1
ATOM 766 C CA . HIS A 1 95 ? -4.239 5.737 -3.044 1.00 90.25 95 HIS A CA 1
ATOM 767 C C . HIS A 1 95 ? -4.299 7.194 -3.503 1.00 90.25 95 HIS A C 1
ATOM 769 O O . HIS A 1 95 ? -5.042 7.498 -4.432 1.00 90.25 95 HIS A O 1
ATOM 775 N N . VAL A 1 96 ? -3.502 8.084 -2.903 1.00 88.31 96 VAL A N 1
ATOM 776 C CA . VAL A 1 96 ? -3.448 9.504 -3.289 1.00 88.31 96 VAL A CA 1
ATOM 777 C C . VAL A 1 96 ? -3.082 9.677 -4.766 1.00 88.31 96 VAL A C 1
ATOM 779 O O . VAL A 1 96 ? -3.688 10.510 -5.437 1.00 88.31 96 VAL A O 1
ATOM 782 N N . GLU A 1 97 ? -2.138 8.893 -5.288 1.00 89.50 97 GLU A N 1
ATOM 783 C CA . GLU A 1 97 ? -1.682 8.996 -6.681 1.00 89.50 97 GLU A CA 1
ATOM 784 C C . GLU A 1 97 ? -2.675 8.420 -7.706 1.00 89.50 97 GLU A C 1
ATOM 786 O O . GLU A 1 97 ? -2.751 8.925 -8.826 1.00 89.50 97 GLU A O 1
ATOM 791 N N . ILE A 1 98 ? -3.468 7.403 -7.348 1.00 88.06 98 ILE A N 1
ATOM 792 C CA . ILE A 1 98 ? -4.431 6.758 -8.267 1.00 88.06 98 ILE A CA 1
ATOM 793 C C . ILE A 1 98 ? -5.885 7.220 -8.077 1.00 88.06 98 ILE A C 1
ATOM 795 O O . ILE A 1 98 ? -6.784 6.772 -8.792 1.00 88.06 98 ILE A O 1
ATOM 799 N N . ASN A 1 99 ? -6.164 8.081 -7.096 1.00 83.50 99 ASN A N 1
ATOM 800 C CA . ASN A 1 99 ? -7.529 8.479 -6.765 1.00 83.50 99 ASN A CA 1
ATOM 801 C C . ASN A 1 99 ? -8.174 9.317 -7.886 1.00 83.50 99 ASN A C 1
ATOM 803 O O . ASN A 1 99 ? -7.943 10.518 -8.022 1.00 83.50 99 ASN A O 1
ATOM 807 N N . ARG A 1 100 ? -9.080 8.680 -8.635 1.00 69.62 100 ARG A N 1
ATOM 808 C CA . ARG A 1 100 ? -9.755 9.226 -9.827 1.00 69.62 100 ARG A CA 1
ATOM 809 C C . ARG A 1 100 ? -10.637 10.458 -9.593 1.00 69.62 100 ARG A C 1
ATOM 811 O O . ARG A 1 100 ? -11.057 11.086 -10.559 1.00 69.62 100 ARG A O 1
ATOM 818 N N . LYS A 1 101 ? -11.014 10.774 -8.347 1.00 56.78 101 LYS A N 1
ATOM 819 C CA . LYS A 1 101 ? -12.077 11.764 -8.066 1.00 56.78 101 LYS A CA 1
ATOM 820 C C . LYS A 1 101 ? -11.635 13.011 -7.308 1.00 56.78 101 LYS A C 1
ATOM 822 O O . LYS A 1 101 ? -12.501 13.799 -6.944 1.00 56.78 101 LYS A O 1
ATOM 827 N N . GLY A 1 102 ? -10.350 13.176 -6.985 1.00 50.88 102 GLY A N 1
ATOM 828 C CA . GLY A 1 102 ? -9.929 14.242 -6.061 1.00 50.88 102 GLY A CA 1
ATOM 829 C C . GLY A 1 102 ? -10.696 14.211 -4.726 1.00 50.88 102 GLY A C 1
ATOM 830 O O . GLY A 1 102 ? -10.740 15.206 -4.003 1.00 50.88 102 GLY A O 1
ATOM 831 N N . ARG A 1 103 ? -11.350 13.079 -4.406 1.00 41.19 103 ARG A N 1
ATOM 832 C CA . ARG A 1 103 ? -12.097 12.903 -3.165 1.00 41.19 103 ARG A CA 1
ATOM 833 C C . ARG A 1 103 ? -11.062 12.876 -2.064 1.00 41.19 103 ARG A C 1
ATOM 835 O O . ARG A 1 103 ? -10.294 11.926 -1.984 1.00 41.19 103 ARG A O 1
ATOM 842 N N . ARG A 1 104 ? -11.060 13.925 -1.247 1.00 43.44 104 ARG A N 1
ATOM 843 C CA . ARG A 1 104 ? -10.327 13.998 0.013 1.00 43.44 104 ARG A CA 1
ATOM 844 C C . ARG A 1 104 ? -10.871 12.916 0.949 1.00 43.44 104 ARG A C 1
ATOM 846 O O . ARG A 1 104 ? -11.727 13.182 1.781 1.00 43.44 104 ARG A O 1
ATOM 853 N N . THR A 1 105 ? -10.440 11.676 0.768 1.00 43.38 105 THR A N 1
ATOM 854 C CA . THR A 1 105 ? -10.348 10.748 1.889 1.00 43.38 105 THR A CA 1
ATOM 855 C C . THR A 1 105 ? -9.277 11.320 2.819 1.00 43.38 105 THR A C 1
ATOM 857 O O . THR A 1 105 ? -8.265 11.830 2.320 1.00 43.38 105 THR A O 1
ATOM 860 N N . PRO A 1 106 ? -9.496 11.348 4.144 1.00 40.06 106 PRO A N 1
ATOM 861 C CA . PRO A 1 106 ? -8.445 11.743 5.066 1.00 40.06 106 PRO A CA 1
ATOM 862 C C . PRO A 1 106 ? -7.280 10.767 4.882 1.00 40.06 106 PRO A C 1
ATOM 864 O O . PRO A 1 106 ? -7.348 9.608 5.274 1.00 40.06 106 PRO A O 1
ATOM 867 N N . SER A 1 107 ? -6.245 11.224 4.183 1.00 41.88 107 SER A N 1
ATOM 868 C CA . SER A 1 107 ? -4.977 10.519 4.065 1.00 41.88 107 SER A CA 1
ATOM 869 C C . SER A 1 107 ? -4.313 10.564 5.433 1.00 41.88 107 SER A C 1
ATOM 871 O O . SER A 1 107 ? -4.175 11.647 5.998 1.00 41.88 107 SER A O 1
ATOM 873 N N . ILE A 1 108 ? -3.848 9.427 5.944 1.00 48.38 108 ILE A N 1
ATOM 874 C CA . ILE A 1 108 ? 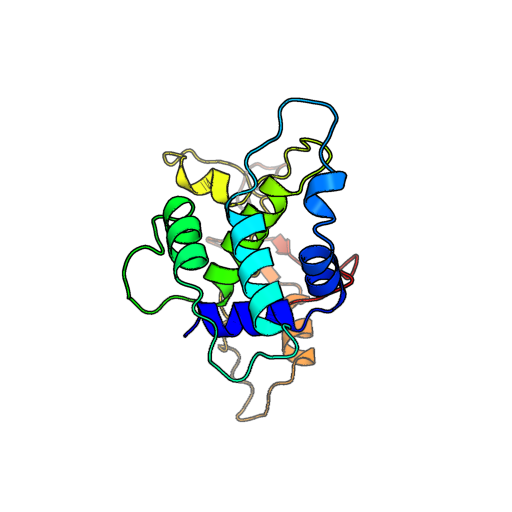-3.199 9.338 7.263 1.00 48.38 108 ILE A CA 1
ATOM 875 C C . ILE A 1 108 ? -1.903 10.177 7.294 1.00 48.38 108 ILE A C 1
ATOM 877 O O . ILE A 1 108 ? -1.514 10.710 8.326 1.00 48.38 108 ILE A O 1
ATOM 881 N N . LEU A 1 109 ? -1.295 10.434 6.127 1.00 44.06 109 LEU A N 1
ATOM 882 C CA . LEU A 1 109 ? -0.210 11.413 5.954 1.00 44.06 109 LEU A CA 1
ATOM 883 C C . LEU A 1 109 ? -0.573 12.876 6.297 1.00 44.06 109 LEU A C 1
ATOM 885 O O . LEU A 1 109 ? 0.325 13.715 6.334 1.00 44.06 109 LEU A O 1
ATOM 889 N N . ALA A 1 110 ? -1.845 13.225 6.517 1.00 40.19 110 ALA A N 1
ATOM 890 C CA . ALA A 1 110 ? -2.226 14.564 6.976 1.00 40.19 110 ALA A CA 1
ATOM 891 C C . ALA A 1 110 ? -1.784 14.840 8.427 1.00 40.19 110 ALA A C 1
ATOM 893 O O . ALA A 1 110 ? -1.713 16.004 8.823 1.00 40.19 110 ALA A O 1
ATOM 894 N N . ASP A 1 111 ? -1.455 13.790 9.183 1.00 41.22 111 ASP A N 1
ATOM 895 C CA . ASP A 1 111 ? -1.102 13.873 10.601 1.00 41.22 111 ASP A CA 1
ATOM 896 C C . ASP A 1 111 ? 0.370 14.265 10.838 1.00 41.22 111 ASP A C 1
ATOM 898 O O . ASP A 1 111 ? 0.725 14.831 11.864 1.00 41.22 111 ASP A O 1
ATOM 902 N N . THR A 1 112 ? 1.254 14.095 9.846 1.00 42.19 112 THR A N 1
ATOM 903 C CA . THR A 1 112 ? 2.688 14.423 9.996 1.00 42.19 112 THR A CA 1
ATOM 904 C C . THR A 1 112 ? 3.022 15.912 9.841 1.00 42.19 112 THR A C 1
ATOM 906 O O . THR A 1 112 ? 4.194 16.284 9.895 1.00 42.19 112 THR A O 1
ATOM 909 N N . ARG A 1 113 ? 2.025 16.791 9.648 1.00 38.59 113 ARG A N 1
ATOM 910 C CA . ARG A 1 113 ? 2.228 18.253 9.520 1.00 38.59 113 ARG A CA 1
ATOM 911 C C . ARG A 1 113 ? 1.497 19.100 10.561 1.00 38.59 113 ARG A C 1
ATOM 913 O O . ARG A 1 113 ? 1.583 20.325 10.476 1.00 38.59 113 ARG A O 1
ATOM 920 N N . ARG A 1 114 ? 0.768 18.507 11.510 1.00 33.72 114 ARG A N 1
ATOM 921 C CA . ARG A 1 114 ? 0.040 19.282 12.521 1.00 33.72 114 ARG A CA 1
ATOM 922 C C . ARG A 1 114 ? 0.884 19.437 13.785 1.00 33.72 114 ARG A C 1
ATOM 924 O O . ARG A 1 114 ? 1.279 18.464 14.415 1.00 33.72 114 ARG A O 1
ATOM 931 N N . THR A 1 115 ? 1.148 20.687 14.154 1.00 32.44 115 THR A N 1
ATOM 932 C CA . THR A 1 115 ? 1.383 21.071 15.550 1.00 32.44 115 THR A CA 1
ATOM 933 C C . THR A 1 115 ? 0.228 20.553 16.418 1.00 32.44 115 THR A C 1
ATOM 935 O O . THR A 1 115 ? -0.900 20.484 15.925 1.00 32.44 115 THR A O 1
ATOM 938 N N . PRO A 1 116 ? 0.469 20.181 17.688 1.00 33.75 116 PRO A N 1
ATOM 939 C CA . PRO A 1 116 ? -0.540 19.530 18.511 1.00 33.75 116 PRO A CA 1
ATOM 940 C C . PRO A 1 116 ? -1.652 20.530 18.843 1.00 33.75 116 PRO A C 1
ATOM 942 O O . PRO A 1 116 ? -1.500 21.391 19.707 1.00 33.75 116 PRO A O 1
ATOM 945 N N . ALA A 1 117 ? -2.764 20.427 18.123 1.00 32.56 117 ALA A N 1
ATOM 946 C CA . ALA A 1 117 ? -4.040 21.022 18.482 1.00 32.56 117 ALA A CA 1
ATOM 947 C C . ALA A 1 117 ? -5.011 19.885 18.841 1.00 32.56 117 ALA A C 1
ATOM 949 O O . ALA A 1 117 ? -4.915 18.799 18.263 1.00 32.56 117 ALA A O 1
ATOM 950 N N . PRO A 1 118 ? -5.906 20.099 19.814 1.00 44.16 118 PRO A N 1
ATOM 951 C CA . PRO A 1 118 ? -6.767 19.049 20.332 1.00 44.16 118 PRO A CA 1
ATOM 952 C C . PRO A 1 118 ? -7.929 18.829 19.358 1.00 44.16 118 PRO A C 1
ATOM 954 O O . PRO A 1 118 ? -8.780 19.704 19.247 1.00 44.16 118 PRO A O 1
ATOM 957 N N . GLU A 1 119 ? -7.976 17.694 18.652 1.00 36.41 119 GLU A N 1
ATOM 958 C CA . GLU A 1 119 ? -9.102 17.374 17.760 1.00 36.41 119 GLU A CA 1
ATOM 959 C C . GLU A 1 119 ? -9.621 15.933 17.919 1.00 36.41 119 GLU A C 1
ATOM 961 O O . GLU A 1 119 ? -8.877 14.960 17.829 1.00 36.41 119 GLU A O 1
ATOM 966 N N . ASP A 1 120 ? -10.927 15.908 18.195 1.00 33.38 120 ASP A N 1
ATOM 967 C CA . ASP A 1 120 ? -12.028 14.948 18.043 1.00 33.38 120 ASP A CA 1
ATOM 968 C C . ASP A 1 120 ? -11.844 13.443 17.723 1.00 33.38 120 ASP A C 1
ATOM 970 O O . ASP A 1 120 ? -10.966 13.021 16.966 1.00 33.38 120 ASP A O 1
ATOM 974 N N . PRO A 1 121 ? -12.777 12.600 18.226 1.00 43.12 121 PRO A N 1
ATOM 975 C CA . PRO A 1 121 ? -12.714 11.152 18.118 1.00 43.12 121 PRO A CA 1
ATOM 976 C C . PRO A 1 121 ? -13.522 10.643 16.918 1.00 43.12 121 PRO A C 1
ATOM 978 O O . PRO A 1 121 ? -14.680 10.305 17.093 1.00 43.12 121 PRO A O 1
ATOM 981 N N . GLU A 1 122 ? -12.947 10.536 15.716 1.00 42.91 122 GLU A N 1
ATOM 982 C CA . GLU A 1 122 ? -13.439 9.564 14.706 1.00 42.91 122 GLU A CA 1
ATOM 983 C C . GLU A 1 122 ? -12.504 9.337 13.503 1.00 42.91 122 GLU A C 1
ATOM 985 O O . GLU A 1 122 ? -12.928 8.987 12.400 1.00 42.91 122 GLU A O 1
ATOM 990 N N . THR A 1 123 ? -11.192 9.460 13.698 1.00 34.41 123 THR A N 1
ATOM 991 C CA . THR A 1 123 ? -10.236 9.002 12.683 1.00 34.41 123 THR A CA 1
ATOM 992 C C . THR A 1 123 ? -10.014 7.503 12.875 1.00 34.41 123 THR A C 1
ATOM 994 O O . THR A 1 123 ? -9.415 7.076 13.859 1.00 34.41 123 THR A O 1
ATOM 997 N N . LEU A 1 124 ? -10.540 6.687 11.955 1.00 43.84 124 LEU A N 1
ATOM 998 C CA . LEU A 1 124 ? -10.268 5.249 11.886 1.00 43.84 124 LEU A CA 1
ATOM 999 C C . LEU A 1 124 ? -8.771 5.022 11.643 1.00 43.84 124 LEU A C 1
ATOM 1001 O O . LEU A 1 124 ? -8.304 4.967 10.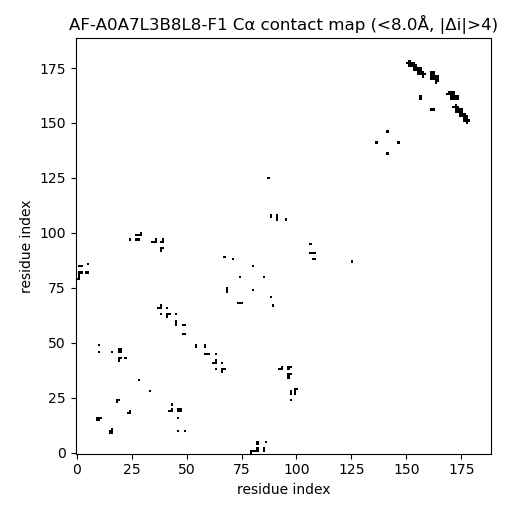505 1.00 43.84 124 LEU A O 1
ATOM 1005 N N . SER A 1 125 ? -8.022 4.889 12.732 1.00 36.56 125 SER A N 1
ATOM 1006 C CA . SER A 1 125 ? -6.662 4.371 12.734 1.00 36.56 125 SER A CA 1
ATOM 1007 C C . SER A 1 125 ? -6.676 2.939 12.185 1.00 36.56 125 SER A C 1
ATOM 1009 O O . SER A 1 125 ? -7.521 2.137 12.596 1.00 36.56 125 SER A O 1
ATOM 1011 N N . PRO A 1 126 ? -5.773 2.569 11.264 1.00 43.19 126 PRO A N 1
ATOM 1012 C CA . PRO A 1 126 ? -5.591 1.172 10.906 1.00 43.19 126 PRO A CA 1
ATOM 1013 C C . PRO A 1 126 ? -5.085 0.444 12.142 1.00 43.19 126 PRO A C 1
ATOM 1015 O O . PRO A 1 126 ? -4.092 0.888 12.707 1.00 43.19 126 PRO A O 1
ATOM 1018 N N . LEU A 1 127 ? -5.837 -0.598 12.513 1.00 47.22 127 LEU A N 1
ATOM 1019 C CA . LEU A 1 127 ? -5.627 -1.597 13.565 1.00 47.22 127 LEU A CA 1
ATOM 1020 C C . LEU A 1 127 ? -4.837 -1.093 14.791 1.00 47.22 127 LEU A C 1
ATOM 1022 O O . LEU A 1 127 ? -3.640 -0.844 14.671 1.00 47.22 127 LEU A O 1
ATOM 1026 N N . PRO A 1 128 ? -5.469 -0.978 15.977 1.00 41.78 128 PRO A N 1
ATOM 1027 C CA . PRO A 1 128 ? -4.725 -0.662 17.187 1.00 41.78 128 PRO A CA 1
ATOM 1028 C C . PRO A 1 128 ? -3.627 -1.707 17.418 1.00 41.78 128 PRO A C 1
ATOM 1030 O O . PRO A 1 128 ? -3.750 -2.848 16.965 1.00 41.78 128 PRO A O 1
ATOM 1033 N N . ASP A 1 129 ? -2.572 -1.246 18.088 1.00 40.75 129 ASP A N 1
ATOM 1034 C CA . ASP A 1 129 ? -1.364 -1.949 18.519 1.00 40.75 129 ASP A CA 1
ATOM 1035 C C . ASP A 1 129 ? -1.553 -3.446 18.817 1.00 40.75 129 ASP A C 1
ATOM 1037 O O . ASP A 1 129 ? -2.646 -3.863 19.217 1.00 40.75 129 ASP A O 1
ATOM 1041 N N . PRO A 1 130 ? -0.491 -4.270 18.661 1.00 43.31 130 PRO A N 1
ATOM 1042 C CA . PRO A 1 130 ? -0.543 -5.706 18.913 1.00 43.31 130 PRO A CA 1
ATOM 1043 C C . PRO A 1 130 ? -1.321 -5.997 20.192 1.00 43.31 130 PRO A C 1
ATOM 1045 O O . PRO A 1 130 ? -0.962 -5.520 21.270 1.00 43.31 130 PRO A O 1
ATOM 1048 N N . LEU A 1 131 ? -2.413 -6.752 20.015 1.00 43.81 131 LEU A N 1
ATOM 1049 C CA . LEU A 1 131 ? -3.343 -7.166 21.058 1.00 43.81 131 LEU A CA 1
ATOM 1050 C C . LEU A 1 131 ? -2.569 -7.429 22.354 1.00 43.81 131 LEU A C 1
ATOM 1052 O O . LEU A 1 131 ? -1.635 -8.241 22.326 1.00 43.81 131 LEU A O 1
ATOM 1056 N N . PRO A 1 132 ? -2.933 -6.808 23.491 1.00 41.59 132 PRO A N 1
ATOM 1057 C CA . PRO A 1 132 ? -2.358 -7.207 24.756 1.00 41.59 132 PRO A CA 1
ATOM 1058 C C . PRO A 1 132 ? -2.731 -8.675 24.967 1.00 41.59 132 PRO A C 1
ATOM 1060 O O . PRO A 1 132 ? -3.859 -9.016 25.328 1.00 41.59 132 PRO A O 1
ATOM 1063 N N . LEU A 1 133 ? -1.757 -9.563 24.762 1.00 43.97 133 LEU A N 1
ATOM 1064 C CA . LEU A 1 133 ? -1.772 -10.976 25.147 1.00 43.97 133 LEU A CA 1
ATOM 1065 C C . LEU A 1 133 ? -1.783 -11.115 26.687 1.00 43.97 133 LEU A C 1
ATOM 1067 O O . LEU A 1 133 ? -1.130 -11.983 27.253 1.00 43.97 133 LEU A O 1
ATOM 1071 N N . GLN A 1 134 ? -2.496 -10.237 27.399 1.00 44.72 134 GLN A N 1
ATOM 1072 C CA . GLN A 1 134 ? -2.585 -10.225 28.857 1.00 44.72 134 GLN A CA 1
ATOM 1073 C C . GLN A 1 134 ? -3.752 -11.042 29.401 1.00 44.72 134 GLN A C 1
ATOM 1075 O O . GLN A 1 134 ? -3.834 -11.257 30.610 1.00 44.72 134 GLN A O 1
ATOM 1080 N N . LYS A 1 135 ? -4.610 -11.605 28.546 1.00 45.28 135 LYS A N 1
ATOM 1081 C CA . LYS A 1 135 ? -5.335 -12.800 28.969 1.00 45.28 135 LYS A CA 1
ATOM 1082 C C . LYS A 1 135 ? -4.411 -13.977 28.781 1.00 45.28 135 LYS A C 1
ATOM 1084 O O . LYS A 1 135 ? -4.172 -14.398 27.656 1.00 45.28 135 LYS A O 1
ATOM 1089 N N . SER A 1 136 ? -3.908 -14.472 29.908 1.00 43.97 136 SER A N 1
ATOM 1090 C CA . SER A 1 136 ? -3.339 -15.805 30.050 1.00 43.97 136 SER A CA 1
ATOM 1091 C C . SER A 1 136 ? -4.341 -16.823 29.491 1.00 43.97 136 SER A C 1
ATOM 1093 O O . SER A 1 136 ? -5.171 -17.379 30.208 1.00 43.97 136 SER A O 1
ATOM 1095 N N . PHE A 1 137 ? -4.334 -17.013 28.171 1.00 50.75 137 PHE A N 1
ATOM 1096 C CA . PHE A 1 137 ? -4.870 -18.202 27.541 1.00 50.75 137 PHE A CA 1
ATOM 1097 C C . PHE A 1 137 ? -3.917 -19.293 27.987 1.00 50.75 137 PHE A C 1
ATOM 1099 O O . PHE A 1 137 ? -2.807 -19.389 27.476 1.00 50.75 137 PHE A O 1
ATOM 1106 N N . ALA A 1 138 ? -4.309 -20.011 29.036 1.00 50.91 138 ALA A N 1
ATOM 1107 C CA . ALA A 1 138 ? -3.527 -21.046 29.690 1.00 50.91 138 ALA A CA 1
ATOM 1108 C C . ALA A 1 138 ? -2.802 -21.938 28.664 1.00 50.91 138 ALA A C 1
ATOM 1110 O O . ALA A 1 138 ? -3.418 -22.834 28.101 1.00 50.91 138 ALA A O 1
ATOM 1111 N N . GLY A 1 139 ? -1.525 -21.650 28.378 1.00 57.53 139 GLY A N 1
ATOM 1112 C CA . GLY A 1 139 ? -0.602 -22.450 27.557 1.00 57.53 139 GLY A CA 1
ATOM 1113 C C . GLY A 1 139 ? -1.095 -22.957 26.189 1.00 57.53 139 GLY A C 1
ATOM 1114 O O . GLY A 1 139 ? -0.465 -23.850 25.626 1.00 57.53 139 GLY A O 1
ATOM 1115 N N . GLY A 1 140 ? -2.218 -22.458 25.669 1.00 75.38 140 GLY A N 1
ATOM 1116 C CA . GLY A 1 140 ? -2.926 -23.030 24.524 1.00 75.38 140 GLY A CA 1
ATOM 1117 C C . GLY A 1 140 ? -2.600 -22.325 23.212 1.00 75.38 140 GLY A C 1
ATOM 1118 O O . GLY A 1 140 ? -2.286 -21.137 23.189 1.00 75.38 140 GLY A O 1
ATOM 1119 N N . LYS A 1 141 ? -2.703 -23.049 22.091 1.00 84.50 14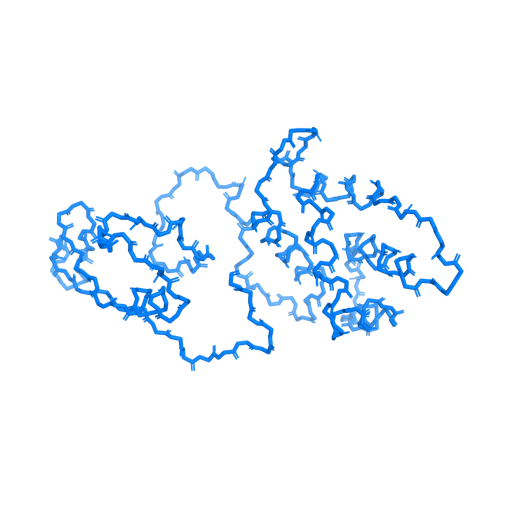1 LYS A N 1
ATOM 1120 C CA . LYS A 1 141 ? -2.639 -22.438 20.755 1.00 84.50 141 LYS A CA 1
ATOM 1121 C C . LYS A 1 141 ? -3.821 -21.476 20.589 1.00 84.50 141 LYS A C 1
ATOM 1123 O O . LYS A 1 141 ? -4.962 -21.894 20.746 1.00 84.50 141 LYS A O 1
ATOM 1128 N N . VAL A 1 142 ? -3.536 -20.222 20.246 1.00 91.69 142 VAL A N 1
ATOM 1129 C CA . VAL A 1 142 ? -4.540 -19.201 19.910 1.00 91.69 142 VAL A CA 1
ATOM 1130 C C . VAL A 1 142 ? -4.843 -19.273 18.413 1.00 91.69 142 VAL A C 1
ATOM 1132 O O . VAL A 1 142 ? -3.924 -19.381 17.598 1.00 91.69 142 VAL A O 1
ATOM 1135 N N . SER A 1 143 ? -6.120 -19.232 18.040 1.00 93.12 143 SER A N 1
ATOM 1136 C CA . SER A 1 143 ? -6.566 -19.201 16.645 1.00 93.12 143 SER A CA 1
ATOM 1137 C C . SER A 1 143 ? -6.879 -17.776 16.173 1.00 93.12 143 SER A C 1
ATOM 1139 O O . SER A 1 143 ? -7.165 -16.886 16.971 1.00 93.12 143 SER A O 1
ATOM 1141 N N . LEU A 1 144 ? -6.908 -17.551 14.854 1.00 90.44 144 LEU A N 1
ATOM 1142 C CA . LEU A 1 144 ? -7.360 -16.267 14.294 1.00 90.44 144 LEU A CA 1
ATOM 1143 C C . LEU A 1 144 ? -8.812 -15.942 14.676 1.00 90.44 144 LEU A C 1
ATOM 1145 O O . LEU A 1 144 ? -9.159 -14.774 14.836 1.00 90.44 144 LEU A O 1
ATOM 1149 N N . HIS A 1 145 ? -9.657 -16.962 14.846 1.00 91.12 145 HIS A N 1
ATOM 1150 C CA . HIS A 1 145 ? -11.033 -16.773 15.298 1.00 91.12 145 HIS A CA 1
ATOM 1151 C C . HIS A 1 145 ? -11.084 -16.179 16.712 1.00 91.12 145 HIS A C 1
ATOM 1153 O O . HIS A 1 145 ? -11.922 -15.318 16.985 1.00 91.12 145 HIS A O 1
ATOM 1159 N N . ASP A 1 146 ? -10.164 -16.579 17.593 1.00 91.94 146 ASP A N 1
ATOM 1160 C CA . ASP A 1 146 ? -10.056 -16.017 18.943 1.00 91.94 146 ASP A CA 1
ATOM 1161 C C . ASP A 1 146 ? -9.656 -14.540 18.884 1.00 91.94 146 ASP A C 1
ATOM 1163 O O . ASP A 1 146 ? -10.243 -13.714 19.583 1.00 91.94 146 ASP A O 1
ATOM 1167 N N . CYS A 1 147 ? -8.738 -14.183 17.980 1.00 91.81 147 CYS A N 1
ATOM 1168 C CA . CYS A 1 147 ? -8.365 -12.790 17.731 1.00 91.81 147 CYS A CA 1
ATOM 1169 C C . CYS A 1 147 ? -9.554 -11.957 17.225 1.00 91.81 147 CYS A C 1
ATOM 1171 O O . CYS A 1 147 ? -9.792 -10.867 17.739 1.00 91.81 147 CYS A O 1
ATOM 1173 N N . PHE A 1 148 ? -10.349 -12.463 16.273 1.00 91.44 148 PHE A N 1
ATOM 1174 C CA . PHE A 1 148 ? -11.563 -11.774 15.806 1.00 91.44 148 PHE A CA 1
ATOM 1175 C C . PHE A 1 148 ? -12.630 -11.652 16.897 1.00 91.44 148 PHE A C 1
ATOM 1177 O O . PHE A 1 148 ? -13.296 -10.619 17.010 1.00 91.44 148 PHE A O 1
ATOM 1184 N N . SER A 1 149 ? -12.787 -12.696 17.709 1.00 90.38 149 SER A N 1
ATOM 1185 C CA . SER A 1 149 ? -13.712 -12.697 18.844 1.00 90.38 149 SER A CA 1
ATOM 1186 C C . SER A 1 149 ? -13.309 -11.649 19.877 1.00 90.38 149 SER A C 1
ATOM 1188 O O . SER A 1 149 ? -14.170 -10.968 20.426 1.00 90.38 149 SER A O 1
ATOM 1190 N N . LEU A 1 150 ? -12.004 -11.478 20.109 1.00 90.75 150 LEU A N 1
ATOM 1191 C CA . LEU A 1 150 ? -11.473 -10.434 20.978 1.00 90.75 150 LEU A CA 1
ATOM 1192 C C . LEU A 1 150 ? -11.652 -9.040 20.362 1.00 90.75 150 LEU A C 1
ATOM 1194 O O . LEU A 1 150 ? -12.155 -8.156 21.041 1.00 90.75 150 LEU A O 1
ATOM 1198 N N . PHE A 1 151 ? -11.335 -8.864 19.077 1.00 89.81 151 PHE A N 1
ATOM 1199 C CA . PHE A 1 151 ? -11.485 -7.589 18.361 1.00 89.81 151 PHE A CA 1
ATOM 1200 C C . PHE A 1 151 ? -12.933 -7.073 18.330 1.00 89.81 151 PHE A C 1
ATOM 1202 O O . PHE A 1 151 ? -13.174 -5.870 18.361 1.00 89.81 151 PHE A O 1
ATOM 1209 N N . THR A 1 152 ? -13.910 -7.978 18.255 1.00 92.06 152 THR A N 1
ATOM 1210 C CA . THR A 1 152 ? -15.345 -7.637 18.227 1.00 92.06 152 THR A CA 1
ATOM 1211 C C . THR A 1 152 ? -16.016 -7.713 19.598 1.00 92.06 152 THR A C 1
ATOM 1213 O O . THR A 1 152 ? -17.244 -7.583 19.704 1.00 92.06 152 THR A O 1
ATOM 1216 N N . LYS A 1 153 ? -15.232 -7.931 20.659 1.00 92.62 153 LYS A N 1
ATOM 1217 C CA . LYS A 1 153 ? -15.741 -7.962 22.022 1.00 92.62 153 LYS A CA 1
ATOM 1218 C C . LYS A 1 153 ? -16.191 -6.561 22.438 1.00 92.62 153 LYS A C 1
ATOM 1220 O O . LYS A 1 153 ? -15.608 -5.558 22.049 1.00 92.62 153 LYS A O 1
ATOM 1225 N N . GLU A 1 154 ? -17.256 -6.503 23.228 1.00 94.56 154 GLU A N 1
ATOM 1226 C CA . GLU A 1 154 ? -17.639 -5.272 23.909 1.00 94.56 154 GLU A CA 1
ATOM 1227 C C . GLU A 1 154 ? -16.628 -4.962 25.021 1.00 94.56 154 GLU A C 1
ATOM 1229 O O . GLU A 1 154 ? -16.352 -5.799 25.888 1.00 94.56 154 GLU A O 1
ATOM 1234 N N . GLU A 1 155 ? -16.053 -3.769 24.948 1.00 91.00 155 GLU A N 1
ATOM 1235 C CA . GLU A 1 155 ? -15.057 -3.241 25.868 1.00 91.00 155 GLU A CA 1
ATOM 1236 C C . GLU A 1 155 ? -15.674 -2.126 26.706 1.00 91.00 155 GLU A C 1
ATOM 1238 O O . GLU A 1 155 ? -16.460 -1.313 26.214 1.00 91.00 155 GLU A O 1
ATOM 1243 N N . GLU A 1 156 ? -15.312 -2.084 27.983 1.00 91.69 156 GLU A N 1
ATOM 1244 C CA . GLU A 1 156 ? -15.734 -1.024 28.888 1.00 91.69 156 GLU A CA 1
ATOM 1245 C C . GLU A 1 156 ? -14.686 0.088 28.885 1.00 91.69 156 GLU A C 1
ATOM 1247 O O . GLU A 1 156 ? -13.504 -0.146 29.133 1.00 91.69 156 GLU A O 1
ATOM 1252 N N . LEU A 1 157 ? -15.132 1.306 28.594 1.00 90.25 157 LEU A N 1
ATOM 1253 C CA . LEU A 1 157 ? -14.334 2.519 28.663 1.00 90.25 157 LEU A CA 1
ATOM 1254 C C . LEU A 1 157 ? -14.633 3.202 29.994 1.00 90.25 157 LEU A C 1
ATOM 1256 O O . LEU A 1 157 ? -15.695 3.809 30.164 1.00 90.25 157 LEU A O 1
ATOM 1260 N N . ASP A 1 158 ? -13.711 3.084 30.941 1.00 87.94 158 ASP A N 1
ATOM 1261 C CA . ASP A 1 158 ? -13.798 3.717 32.252 1.00 87.94 158 ASP A CA 1
ATOM 1262 C C . ASP A 1 158 ? -12.575 4.600 32.543 1.00 87.94 158 ASP A C 1
ATOM 1264 O O . ASP A 1 158 ? -11.637 4.689 31.747 1.00 87.94 158 ASP A O 1
ATOM 1268 N N . SER A 1 159 ? -12.624 5.296 33.680 1.00 86.19 159 SER A N 1
ATOM 1269 C CA . SER A 1 159 ? -11.490 6.034 34.246 1.00 86.19 159 SER A CA 1
ATOM 1270 C C . SER A 1 159 ? -10.826 6.991 33.238 1.00 86.19 159 SER A C 1
ATOM 1272 O O . SER A 1 159 ? -11.451 7.958 32.797 1.00 86.19 159 SER A O 1
ATOM 1274 N N . GLU A 1 160 ? -9.569 6.743 32.861 1.00 87.25 160 GLU A N 1
ATOM 1275 C CA . GLU A 1 160 ? -8.805 7.577 31.926 1.00 87.25 160 GLU A CA 1
ATOM 1276 C C . GLU A 1 160 ? -9.293 7.462 30.474 1.00 87.25 160 GLU A C 1
ATOM 1278 O O . GLU A 1 160 ? -9.182 8.429 29.720 1.00 87.25 160 GLU A O 1
ATOM 1283 N N . ASN A 1 161 ? -9.897 6.326 30.113 1.00 86.75 161 ASN A N 1
ATOM 1284 C CA . ASN A 1 161 ? -10.427 6.036 28.779 1.00 86.75 161 ASN A CA 1
ATOM 1285 C C . ASN A 1 161 ? -11.910 6.416 28.625 1.00 86.75 161 ASN A C 1
ATOM 1287 O O . ASN A 1 161 ? -12.466 6.285 27.533 1.00 86.75 161 ASN A O 1
ATOM 1291 N N . ALA A 1 162 ? -12.569 6.866 29.700 1.00 90.38 162 ALA A N 1
ATOM 1292 C CA . ALA A 1 162 ? -13.978 7.240 29.675 1.00 90.38 162 ALA A CA 1
ATOM 1293 C C . ALA A 1 162 ? -14.214 8.439 28.732 1.00 90.38 162 ALA A C 1
ATOM 1295 O O . ALA A 1 162 ? -13.635 9.514 28.947 1.00 90.38 162 ALA A O 1
ATOM 1296 N N . PRO A 1 163 ? -15.089 8.304 27.716 1.00 90.69 163 PRO A N 1
ATOM 1297 C CA . PRO A 1 163 ? -15.403 9.406 26.822 1.00 90.69 163 PRO A CA 1
ATOM 1298 C C . PRO A 1 163 ? -16.221 10.480 27.545 1.00 90.69 163 PRO A C 1
ATOM 1300 O O . PRO A 1 163 ? -16.895 10.227 28.549 1.00 90.69 163 PRO A O 1
ATOM 1303 N N . VAL A 1 164 ? -16.185 11.697 27.006 1.00 92.81 164 VAL A N 1
ATOM 1304 C CA . VAL A 1 164 ? -17.070 12.777 27.448 1.00 92.81 164 VAL A CA 1
ATOM 1305 C C . VAL A 1 164 ? -18.446 12.557 26.827 1.00 92.81 164 VAL A C 1
ATOM 1307 O O . VAL A 1 164 ? -18.575 12.480 25.612 1.00 92.81 164 VAL A O 1
ATOM 1310 N N . CYS A 1 165 ? -19.482 12.466 27.655 1.00 90.69 165 CYS A N 1
ATOM 1311 C CA . CYS A 1 165 ? -20.853 12.312 27.181 1.00 90.69 165 CYS A CA 1
ATOM 1312 C C . CYS A 1 165 ? -21.377 13.618 26.566 1.00 90.69 165 CYS A C 1
ATOM 1314 O O . CYS A 1 165 ? -21.345 14.668 27.210 1.00 90.69 165 CYS A O 1
ATOM 1316 N N . ASP A 1 166 ? -21.953 13.550 25.364 1.00 92.88 166 ASP A N 1
ATOM 1317 C CA . ASP A 1 166 ? -22.479 14.726 24.650 1.00 92.88 166 ASP A CA 1
ATOM 1318 C C . ASP A 1 166 ? -23.621 15.442 25.383 1.00 92.88 166 ASP A C 1
ATOM 1320 O O . ASP A 1 166 ? -23.818 16.646 25.212 1.00 92.88 166 ASP A O 1
ATOM 1324 N N . LYS A 1 167 ? -24.373 14.713 26.220 1.00 93.12 167 LYS A N 1
ATOM 1325 C CA . LYS A 1 167 ? -25.534 15.246 26.947 1.00 93.12 167 LYS A CA 1
ATOM 1326 C C . LYS A 1 167 ? -25.153 15.923 28.260 1.00 93.12 167 LYS A C 1
ATOM 1328 O O . LYS A 1 167 ? -25.610 17.030 28.519 1.00 93.12 167 LYS A O 1
ATOM 1333 N N . CYS A 1 168 ? -24.350 15.264 29.100 1.00 92.81 168 CYS A N 1
ATOM 1334 C CA . CYS A 1 168 ? -23.983 15.792 30.421 1.00 92.81 168 CYS A CA 1
ATOM 1335 C C . CYS A 1 168 ? -22.604 16.465 30.463 1.00 92.81 168 CYS A C 1
ATOM 1337 O O . CYS A 1 168 ? -22.268 17.068 31.478 1.00 92.81 168 CYS A O 1
ATOM 1339 N N . ARG A 1 169 ? -21.813 16.380 29.381 1.00 91.56 169 ARG A N 1
ATOM 1340 C CA . ARG A 1 169 ? -20.460 16.956 29.245 1.00 91.56 169 ARG A CA 1
ATOM 1341 C C . ARG A 1 169 ? -19.464 16.495 30.317 1.00 91.56 169 ARG A C 1
ATOM 1343 O O . ARG A 1 169 ? -18.476 17.172 30.579 1.00 91.56 169 ARG A O 1
ATOM 1350 N N . GLN A 1 170 ? -19.695 15.326 30.909 1.00 92.44 170 GLN A N 1
ATOM 1351 C CA . GLN A 1 170 ? -18.811 14.700 31.895 1.00 92.44 170 GLN A CA 1
ATOM 1352 C C . GLN A 1 170 ? -18.199 13.418 31.331 1.00 92.44 170 GLN A C 1
ATOM 1354 O O . GLN A 1 170 ? -18.782 12.790 30.445 1.00 92.44 170 GLN A O 1
ATOM 1359 N N . ARG A 1 171 ? -17.032 13.018 31.852 1.00 91.69 171 ARG A N 1
ATOM 1360 C CA . ARG A 1 171 ? -16.441 11.711 31.545 1.00 91.69 171 ARG A CA 1
ATOM 1361 C C . ARG A 1 171 ? -17.256 10.620 32.224 1.00 91.69 171 ARG A C 1
ATOM 1363 O O . ARG A 1 171 ? -17.343 10.594 33.450 1.00 91.69 171 ARG A O 1
ATOM 1370 N N . THR A 1 172 ? -17.863 9.741 31.436 1.00 90.69 172 THR A N 1
ATOM 1371 C CA . THR A 1 172 ? -18.767 8.705 31.947 1.00 90.69 172 THR A CA 1
ATOM 1372 C C . THR A 1 172 ? -18.398 7.337 31.409 1.00 90.69 172 THR A C 1
ATOM 1374 O O . THR A 1 172 ? -18.054 7.196 30.233 1.00 90.69 172 THR A O 1
ATOM 1377 N N . ARG A 1 173 ? -18.541 6.313 32.257 1.00 92.38 173 ARG A N 1
ATOM 1378 C CA . ARG A 1 173 ? -18.357 4.917 31.854 1.00 92.38 173 ARG A CA 1
ATOM 1379 C C . ARG A 1 173 ? -19.274 4.587 30.679 1.00 92.38 173 ARG A C 1
ATOM 1381 O O . ARG A 1 173 ? -20.467 4.878 30.729 1.00 92.38 173 ARG A O 1
ATOM 1388 N N . SER A 1 174 ? -18.702 3.998 29.639 1.00 91.62 174 SER A N 1
ATOM 1389 C CA . SER A 1 174 ? -19.399 3.668 28.393 1.00 91.62 174 SER A CA 1
ATOM 1390 C C . SER A 1 174 ? -18.924 2.317 27.869 1.00 91.62 174 SER A C 1
ATOM 1392 O O . SER A 1 174 ? -17.862 1.847 28.271 1.00 91.62 174 SER A O 1
ATOM 1394 N N . THR A 1 175 ? -19.681 1.696 26.968 1.00 92.19 175 THR A N 1
ATOM 1395 C CA . THR A 1 175 ? -19.226 0.494 26.263 1.00 92.19 175 THR A CA 1
ATOM 1396 C C . THR A 1 175 ? -18.940 0.793 24.799 1.00 92.19 175 THR A C 1
ATOM 1398 O O . THR A 1 175 ? -19.596 1.626 24.170 1.00 92.19 175 THR A O 1
ATOM 1401 N N . LYS A 1 176 ? -17.920 0.131 24.253 1.00 90.38 176 LYS A N 1
ATOM 1402 C CA . LYS A 1 176 ? -17.515 0.229 22.852 1.00 90.38 176 LYS A CA 1
ATOM 1403 C C . LYS A 1 176 ? -17.433 -1.170 22.265 1.00 90.38 176 LYS A C 1
ATOM 1405 O O . LYS A 1 176 ? -16.805 -2.054 22.833 1.00 90.38 176 LYS A O 1
ATOM 1410 N N . LYS A 1 177 ? -18.053 -1.370 21.105 1.00 91.56 177 LYS A N 1
ATOM 1411 C CA . LYS A 1 177 ? -18.001 -2.633 20.367 1.00 91.56 177 LYS A CA 1
ATOM 1412 C C . LYS A 1 177 ? -17.693 -2.357 18.905 1.00 91.56 177 LYS A C 1
ATOM 1414 O O . LYS A 1 177 ? -18.446 -1.652 18.235 1.00 91.56 177 LYS A O 1
ATOM 1419 N N . LEU A 1 178 ? -16.604 -2.928 18.404 1.00 92.12 178 LEU A N 1
ATOM 1420 C CA . LEU A 1 178 ? -16.265 -2.861 16.986 1.00 92.12 178 LEU A CA 1
ATOM 1421 C C . LEU A 1 178 ? -16.961 -3.995 16.229 1.00 92.12 178 LEU A C 1
ATOM 1423 O O . LEU A 1 178 ? -17.062 -5.123 16.709 1.00 92.12 178 LEU A O 1
ATOM 1427 N N . THR A 1 179 ? -17.462 -3.697 15.031 1.00 88.81 179 THR A N 1
ATOM 1428 C CA . THR A 1 179 ? -18.073 -4.696 14.144 1.00 88.81 179 THR A CA 1
ATOM 1429 C C . THR A 1 179 ? -17.609 -4.483 12.711 1.00 88.81 179 THR A C 1
ATOM 1431 O O . THR A 1 179 ? -17.446 -3.348 12.261 1.00 88.81 179 THR A O 1
ATOM 1434 N N . ILE A 1 180 ? -17.404 -5.577 11.975 1.00 86.88 180 ILE A N 1
ATOM 1435 C CA . ILE A 1 180 ? -17.065 -5.519 10.550 1.00 86.88 180 ILE A CA 1
ATOM 1436 C C . ILE A 1 180 ? -18.369 -5.551 9.758 1.00 86.88 180 ILE A C 1
ATOM 1438 O O . ILE A 1 180 ? -18.989 -6.598 9.600 1.00 86.88 180 ILE A O 1
ATOM 1442 N N . GLN A 1 181 ? -18.791 -4.390 9.264 1.00 89.50 181 GLN A N 1
ATOM 1443 C CA . GLN A 1 181 ? -20.041 -4.262 8.507 1.00 89.50 181 GLN A CA 1
ATOM 1444 C C . GLN A 1 181 ? -19.907 -4.769 7.066 1.00 89.50 181 GLN A C 1
ATOM 1446 O O . GLN A 1 181 ? -20.852 -5.298 6.486 1.00 89.50 181 GLN A O 1
ATOM 1451 N N . ARG A 1 182 ? -18.729 -4.583 6.458 1.00 89.31 182 ARG A N 1
ATOM 1452 C CA . ARG A 1 182 ? -18.445 -4.981 5.075 1.00 89.31 182 ARG A CA 1
ATOM 1453 C C . ARG A 1 182 ? -17.001 -5.435 4.957 1.00 89.31 182 ARG A C 1
ATOM 1455 O O . ARG A 1 182 ? -16.096 -4.718 5.374 1.00 89.31 182 ARG A O 1
ATOM 1462 N N . PHE A 1 183 ? -16.795 -6.590 4.336 1.00 87.94 183 PHE A N 1
ATOM 1463 C CA . PHE A 1 183 ? -15.456 -7.101 4.071 1.00 87.94 183 PHE A CA 1
ATOM 1464 C C . PHE A 1 183 ? -14.900 -6.542 2.753 1.00 87.94 183 PHE A C 1
ATOM 1466 O O . PHE A 1 183 ? -15.634 -6.463 1.760 1.00 87.94 183 PHE A O 1
ATOM 1473 N N . PRO A 1 184 ? -13.613 -6.150 2.718 1.00 89.12 184 PRO A N 1
ATOM 1474 C CA . PRO A 1 184 ? -12.945 -5.803 1.475 1.00 89.12 184 PRO A CA 1
ATOM 1475 C C . PRO A 1 184 ? -12.730 -7.057 0.618 1.00 89.12 184 PRO A C 1
ATOM 1477 O O . PRO A 1 184 ? -12.748 -8.184 1.107 1.00 89.12 184 PRO A O 1
ATOM 1480 N N . ARG A 1 185 ? -12.469 -6.862 -0.679 1.00 88.19 185 ARG A N 1
ATOM 1481 C CA . ARG A 1 185 ? -12.120 -7.974 -1.584 1.00 88.19 185 ARG A CA 1
ATOM 1482 C C . ARG A 1 185 ? -10.799 -8.648 -1.209 1.00 88.19 185 ARG A C 1
ATOM 1484 O O . ARG A 1 185 ? -10.618 -9.823 -1.497 1.00 88.19 185 ARG A O 1
ATOM 1491 N N . ILE A 1 186 ? -9.882 -7.877 -0.633 1.00 87.62 186 ILE A N 1
ATOM 1492 C CA . ILE A 1 186 ? -8.587 -8.328 -0.133 1.00 87.62 186 ILE A CA 1
ATOM 1493 C C . ILE A 1 186 ? -8.510 -7.828 1.305 1.00 87.62 186 ILE A C 1
ATOM 1495 O O . ILE A 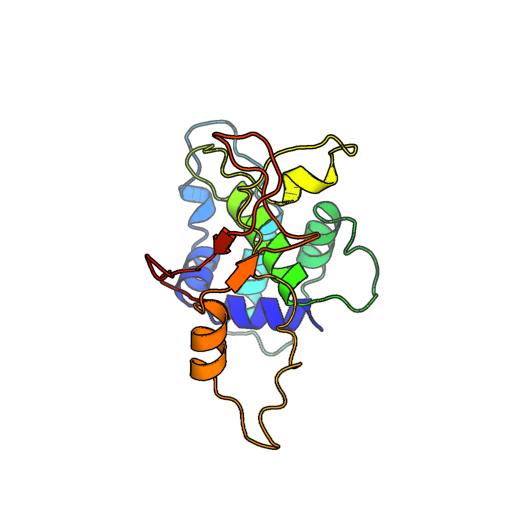1 186 ? -8.531 -6.619 1.535 1.00 87.62 186 ILE A O 1
ATOM 1499 N N . LEU A 1 187 ? -8.492 -8.758 2.254 1.00 90.25 187 LEU A N 1
ATOM 1500 C CA . LEU A 1 187 ? -8.372 -8.474 3.677 1.00 90.25 187 LEU A CA 1
ATOM 1501 C C . LEU A 1 187 ? -6.916 -8.694 4.088 1.00 90.25 187 LEU A C 1
ATOM 1503 O O . LEU A 1 187 ? -6.383 -9.782 3.882 1.00 90.25 187 LEU A O 1
ATOM 1507 N N . VAL A 1 188 ? -6.289 -7.657 4.636 1.00 90.75 188 VAL A N 1
ATOM 1508 C CA . VAL A 1 188 ? -4.956 -7.738 5.242 1.00 90.75 188 VAL A CA 1
ATOM 1509 C C . VAL A 1 188 ? -5.160 -7.865 6.747 1.00 90.75 188 VAL A C 1
ATOM 1511 O O . VAL A 1 188 ? -5.876 -7.042 7.321 1.00 90.75 188 VAL A O 1
ATOM 1514 N N . LEU A 1 189 ? -4.589 -8.913 7.342 1.00 87.25 189 LEU A N 1
ATOM 1515 C CA . LEU A 1 189 ? -4.655 -9.233 8.769 1.00 87.25 189 LEU A CA 1
ATOM 1516 C C . LEU A 1 189 ? -3.257 -9.215 9.372 1.00 87.25 189 LEU A C 1
ATOM 1518 O O . LEU A 1 189 ? -2.334 -9.692 8.671 1.00 87.25 189 LEU A O 1
#

InterPro domains:
  IPR001394 Peptidase C19, ubiquitin carboxyl-terminal hydrolase [PF00443] (1-189)
  IPR028889 Ubiquitin specific protease UPS, catalytic domain [PS50235] (1-189)
  IPR038765 Papain-like cysteine peptidase superfamily [SSF54001] (1-189)
  IPR050185 Ubiquitin carboxyl-terminal hydrolase [PTHR21646] (1-104)

Solvent-accessible surface area (backbone atoms only — not comparable to full-atom values): 12260 Å² total; per-residue (Å²): 108,43,66,60,55,52,52,52,55,49,53,67,36,59,74,60,34,53,40,38,67,67,43,49,67,72,75,54,55,59,96,65,85,81,74,81,40,66,60,56,50,37,47,25,51,50,49,43,53,72,69,36,93,87,57,85,68,88,77,81,54,61,68,37,51,55,50,48,30,72,76,39,64,90,67,52,84,82,74,89,68,62,44,66,60,50,49,51,57,49,52,48,52,43,46,67,56,59,52,63,72,79,71,83,63,89,50,75,77,65,62,83,74,60,76,97,68,96,76,81,96,79,77,86,68,84,72,81,71,83,74,80,78,75,66,79,64,76,95,55,90,83,53,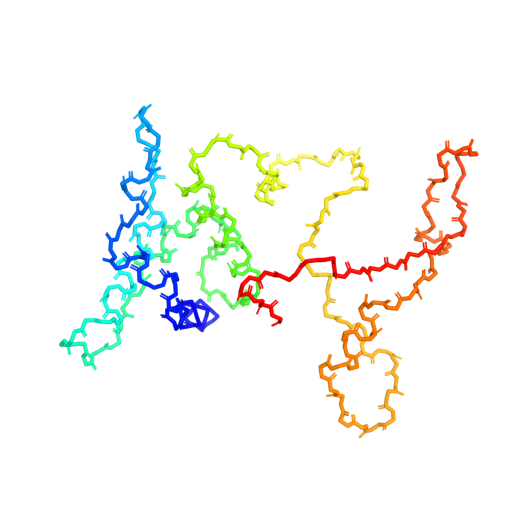73,66,55,52,51,53,57,63,45,37,76,41,79,28,43,84,93,63,21,50,65,37,91,86,80,71,42,72,40,78,44,79,48,65,51,78,87,89,73,84,63,98,75,79,87,131

Secondary structure (DSSP, 8-state):
-HHHHHHHHHHT-HHHHHHHHHTHHHHT--SSSPPP-HHHHHHHHHHHHHT-TT--S----HHHHHHHHHH-GGG-SS----HHHHHHHHHHHHHHHH-TT------GGGGGG-------S----SS-SS--TTS--TTPPPPHHHHHHHHTSEEEE-GGGPPBPTTT-SB--EEEE----S--SS---

Mean predicted aligned error: 10.72 Å

Radius of gyration: 20.71 Å; Cα contacts (8 Å, |Δi|>4): 122; chains: 1; bounding box: 44×44×53 Å